Protein AF-A0AAJ1TN25-F1 (afdb_monomer_lite)

Radius of gyration: 22.01 Å; chains: 1; bounding box: 52×67×56 Å

Foldseek 3Di:
DPPVVVVVVVVVVVVVVVVVVVVVVVCVVVVVQDLVNVLVVLLVQLVVLLVVLVVVVVVVNLVVSLVSNLVSLVSQLVSLLCCCPVVVVDDLVSSLVSLLVSLVVLLVCCLVSVNLSSNVSSLVSQLCSPVSRDDPDDDPCVVLVSLVVSLVSQLVSCLVPVVSCVSLVVSLVSSVVVLVVVVVVDPPDPCPVVSVVSNVVSVCVSVVSVVVVVVVVVVVVVVD

InterPro domains:
  IPR019286 Protein of unknown function DUF2339, transmembrane [PF10101] (4-207)
  IPR019286 Protein of unknown function DUF2339, transmembrane [PTHR38434] (2-193)

Organism: NCBI:txid1553429

Sequence (224 aa):
MLIGGKWLNRIGALAIIFGMIFFYKYAVDHDWINETMQVCLGYLVAGLFAWMGIRTHKKGLPIFAQGILGTAIAVSYTTSFAAYEFYHLIPTLVGFALMSVVTIGAFWIGFRYSSIAIALLGWFGGFVTPLLIHSDHGSTIGLFSYLGALTIGVLILVYRRPSWWILQSLSFGAVHLMLLIWVSDKPYGEERALHVALACLYGLIFVSFEYLMDRVKKWKIAMM

Secondary structure (DSSP, 8-state):
--SHHHHHHHHHHHHHHHHHHHHHHHHHHTTSS-HHHHHHHHHHHHHHHHHHHHHHHHTT-HHHHHHHHHHHHHHHHHHHHIIIIIS--S-HHHHHHHHHHHHHHHHHHHHHTT-HHHHHHHHHHHHHHHHHS--TT--HHHHHHHHHHHHHHHHHHHHH-GGGHHHHHHHHHHHHHHHHHHHHTS-TTTTHHHHHHHHHHHHHHHHHHHHHHHHHHHHHHHT-

Structure (mmCIF, N/CA/C/O backbone):
data_AF-A0AAJ1TN25-F1
#
_entry.id   AF-A0AAJ1TN25-F1
#
loop_
_atom_site.group_PDB
_atom_site.id
_atom_site.type_symbol
_atom_site.label_atom_id
_atom_site.label_alt_id
_atom_site.label_comp_id
_atom_site.label_asym_id
_atom_site.label_entity_id
_atom_site.label_seq_id
_atom_site.pdbx_PDB_ins_code
_atom_site.Cartn_x
_atom_site.Cartn_y
_atom_site.Cartn_z
_atom_site.occupancy
_atom_site.B_iso_or_equiv
_atom_site.auth_seq_id
_atom_site.auth_comp_id
_atom_site.auth_asym_id
_atom_site.auth_atom_id
_atom_site.pdbx_PDB_model_num
ATOM 1 N N . MET A 1 1 ? -15.705 -47.691 8.409 1.00 51.19 1 MET A N 1
ATOM 2 C CA . MET A 1 1 ? -15.580 -47.231 7.002 1.00 51.19 1 MET A CA 1
ATOM 3 C C . MET A 1 1 ? -15.194 -45.742 6.836 1.00 51.19 1 MET A C 1
ATOM 5 O O . MET A 1 1 ? -15.465 -45.172 5.792 1.00 51.19 1 MET A O 1
ATOM 9 N N . LEU A 1 2 ? -14.507 -45.077 7.782 1.00 63.72 2 LEU A N 1
ATOM 10 C CA . LEU A 1 2 ? -14.442 -43.594 7.784 1.00 63.72 2 LEU A CA 1
ATOM 11 C C . LEU A 1 2 ? -13.056 -42.948 7.974 1.00 63.72 2 LEU A C 1
ATOM 13 O O . LEU A 1 2 ? -12.970 -41.753 8.250 1.00 63.72 2 LEU A O 1
ATOM 17 N N . ILE A 1 3 ? -11.973 -43.699 7.760 1.00 61.59 3 ILE A N 1
ATOM 18 C CA . ILE A 1 3 ? -10.610 -43.135 7.706 1.00 61.59 3 ILE A CA 1
ATOM 19 C C . ILE A 1 3 ? -10.160 -42.979 6.243 1.00 61.59 3 ILE A C 1
ATOM 21 O O . ILE A 1 3 ? -9.695 -41.906 5.867 1.00 61.59 3 ILE A O 1
ATOM 25 N N . GLY A 1 4 ? -10.431 -43.968 5.379 1.00 62.38 4 GLY A N 1
ATOM 26 C CA . GLY A 1 4 ? -10.077 -43.917 3.952 1.00 62.38 4 GLY A CA 1
ATOM 27 C C . GLY A 1 4 ? -10.715 -42.754 3.180 1.00 62.38 4 GLY A C 1
ATOM 28 O O . GLY A 1 4 ? -10.022 -42.071 2.439 1.00 62.38 4 GLY A O 1
ATOM 29 N N . GLY A 1 5 ? -11.999 -42.448 3.410 1.00 76.69 5 GLY A N 1
ATOM 30 C CA . GLY A 1 5 ? -12.701 -41.377 2.683 1.00 76.69 5 GLY A CA 1
ATOM 31 C C . GLY A 1 5 ? -12.175 -39.963 2.968 1.00 76.69 5 GLY A C 1
ATOM 32 O O . GLY A 1 5 ? -12.102 -39.140 2.061 1.00 76.69 5 GLY A O 1
ATOM 33 N N . LYS A 1 6 ? -11.741 -39.674 4.205 1.00 79.94 6 LYS A N 1
ATOM 34 C CA . LYS A 1 6 ? -11.162 -38.361 4.556 1.00 79.94 6 LYS A CA 1
ATOM 35 C C . LYS A 1 6 ? -9.768 -38.176 3.953 1.00 79.94 6 LYS A C 1
ATOM 37 O O . LYS A 1 6 ? -9.456 -37.084 3.486 1.00 79.94 6 LYS A O 1
ATOM 42 N N . TRP A 1 7 ? -8.949 -39.230 3.951 1.00 88.44 7 TRP A N 1
ATOM 43 C CA . TRP A 1 7 ? -7.618 -39.210 3.340 1.00 88.44 7 TRP A CA 1
ATOM 44 C C . TRP A 1 7 ? -7.690 -39.167 1.814 1.00 88.44 7 TRP A C 1
ATOM 46 O O . TRP A 1 7 ? -7.022 -38.333 1.212 1.00 88.44 7 TRP A O 1
ATOM 56 N N . LEU A 1 8 ? -8.566 -39.966 1.199 1.00 89.94 8 LEU A N 1
ATOM 57 C CA . LEU A 1 8 ? -8.797 -39.938 -0.244 1.00 89.94 8 LEU A CA 1
ATOM 58 C C . LEU A 1 8 ? -9.320 -38.573 -0.707 1.00 89.94 8 LEU A C 1
ATOM 60 O O . LEU A 1 8 ? -8.832 -38.051 -1.700 1.00 89.94 8 LEU A O 1
ATOM 64 N N . ASN A 1 9 ? -10.238 -37.950 0.042 1.00 90.12 9 ASN A N 1
ATOM 65 C CA . ASN A 1 9 ? -10.715 -36.599 -0.263 1.00 90.12 9 ASN A CA 1
ATOM 66 C C . ASN A 1 9 ? -9.585 -35.553 -0.200 1.00 90.12 9 ASN A C 1
ATOM 68 O O . ASN A 1 9 ? -9.474 -34.708 -1.081 1.00 90.12 9 ASN A O 1
ATOM 72 N N . ARG A 1 10 ? -8.703 -35.621 0.808 1.00 90.56 10 ARG A N 1
ATOM 73 C CA . ARG A 1 10 ? -7.543 -34.713 0.909 1.00 90.56 10 ARG A CA 1
ATOM 74 C C . ARG A 1 10 ? -6.550 -34.918 -0.233 1.00 90.56 10 ARG A C 1
ATOM 76 O O . ARG A 1 10 ? -6.090 -33.937 -0.805 1.00 90.56 10 ARG A O 1
ATOM 83 N N . ILE A 1 11 ? -6.243 -36.172 -0.571 1.00 93.12 11 ILE A N 1
ATOM 84 C CA . ILE A 1 11 ? -5.340 -36.511 -1.679 1.00 93.12 11 ILE A CA 1
ATOM 85 C C . ILE A 1 11 ? -5.950 -36.067 -3.011 1.00 93.12 11 ILE A C 1
ATOM 87 O O . ILE A 1 11 ? -5.260 -35.445 -3.808 1.00 93.12 11 ILE A O 1
ATOM 91 N N . GLY A 1 12 ? -7.244 -36.310 -3.227 1.00 91.31 12 GLY A N 1
ATOM 92 C CA . GLY A 1 12 ? -7.966 -35.849 -4.412 1.00 91.31 12 GLY A CA 1
ATOM 93 C C . GLY A 1 12 ? -7.977 -34.325 -4.534 1.00 91.31 12 GLY A C 1
ATOM 94 O O . GLY A 1 12 ? -7.668 -33.798 -5.597 1.00 91.31 12 GLY A O 1
ATOM 95 N N . ALA A 1 13 ? -8.244 -33.603 -3.440 1.00 91.69 13 ALA A N 1
ATOM 96 C CA . ALA A 1 13 ? -8.181 -32.142 -3.424 1.00 91.69 13 ALA A CA 1
ATOM 97 C C . ALA A 1 13 ? -6.773 -31.624 -3.764 1.00 91.69 13 ALA A C 1
ATOM 99 O O . ALA A 1 13 ? -6.639 -30.724 -4.590 1.00 91.69 13 ALA A O 1
ATOM 100 N N . LEU A 1 14 ? -5.723 -32.222 -3.188 1.00 93.19 14 LEU A N 1
ATOM 101 C CA . LEU A 1 14 ? -4.337 -31.888 -3.529 1.00 93.19 14 LEU A CA 1
ATOM 102 C C . LEU A 1 14 ? -4.025 -32.190 -5.000 1.00 93.19 14 LEU A C 1
ATOM 104 O O . LEU A 1 14 ? -3.436 -31.349 -5.671 1.00 93.19 14 LEU A O 1
ATOM 108 N N . ALA A 1 15 ? -4.457 -33.340 -5.520 1.00 94.06 15 ALA A N 1
ATOM 109 C CA . ALA A 1 15 ? -4.256 -33.716 -6.917 1.00 94.06 15 ALA A CA 1
ATOM 110 C C . ALA A 1 15 ? -4.929 -32.729 -7.882 1.00 94.06 15 ALA A C 1
ATOM 112 O O . ALA A 1 15 ? -4.319 -32.350 -8.878 1.00 94.06 15 ALA A O 1
ATOM 113 N N . ILE A 1 16 ? -6.140 -32.255 -7.568 1.00 94.44 16 ILE A N 1
ATOM 114 C CA . ILE A 1 16 ? -6.833 -31.230 -8.363 1.00 94.44 16 ILE A CA 1
ATOM 115 C C . ILE A 1 16 ? -6.086 -29.893 -8.299 1.00 94.44 16 ILE A C 1
ATOM 117 O O . ILE A 1 16 ? -5.906 -29.256 -9.332 1.00 94.44 16 ILE A O 1
ATOM 121 N N . ILE A 1 17 ? -5.609 -29.477 -7.119 1.00 92.19 17 ILE A N 1
ATOM 122 C CA . ILE A 1 17 ? -4.816 -28.245 -6.969 1.00 92.19 17 ILE A CA 1
ATOM 123 C C . ILE A 1 17 ? -3.550 -28.318 -7.827 1.00 92.19 17 ILE A C 1
ATOM 125 O O . ILE A 1 17 ? -3.310 -27.422 -8.632 1.00 92.19 17 ILE A O 1
ATOM 129 N N . PHE A 1 18 ? -2.773 -29.397 -7.707 1.00 93.56 18 PHE A N 1
ATOM 130 C CA . PHE A 1 18 ? -1.584 -29.593 -8.534 1.00 93.56 18 PHE A CA 1
ATOM 131 C C . PHE A 1 18 ? -1.934 -29.660 -10.020 1.00 93.56 18 PHE A C 1
ATOM 133 O O . PHE A 1 18 ? -1.270 -29.008 -10.819 1.00 93.56 18 PHE A O 1
ATOM 140 N N . GLY A 1 19 ? -3.000 -30.374 -10.388 1.00 93.44 19 GLY A N 1
ATOM 141 C CA . GLY A 1 19 ? -3.487 -30.452 -11.762 1.00 93.44 19 GLY A CA 1
ATOM 142 C C . GLY A 1 19 ? -3.807 -29.077 -12.347 1.00 93.44 19 GLY A C 1
ATOM 143 O O . GLY A 1 19 ? -3.375 -28.784 -13.455 1.00 93.44 19 GLY A O 1
ATOM 144 N N . MET A 1 20 ? -4.476 -28.201 -11.592 1.00 90.38 20 MET A N 1
ATOM 145 C CA . MET A 1 20 ? -4.753 -26.826 -12.023 1.00 90.38 20 MET A CA 1
ATOM 146 C C . MET A 1 20 ? -3.475 -25.995 -12.180 1.00 90.38 20 MET A C 1
ATOM 148 O O . MET A 1 20 ? -3.350 -25.279 -13.168 1.00 90.38 20 MET A O 1
ATOM 152 N N . ILE A 1 21 ? -2.520 -26.100 -11.248 1.00 90.38 21 ILE A N 1
ATOM 153 C CA . ILE A 1 21 ? -1.235 -25.379 -11.331 1.00 90.38 21 ILE A CA 1
ATOM 154 C C . ILE A 1 21 ? -0.445 -25.845 -12.563 1.00 90.38 21 ILE A C 1
ATOM 156 O O . ILE A 1 21 ? 0.016 -25.015 -13.344 1.00 90.38 21 ILE A O 1
ATOM 160 N N . PHE A 1 22 ? -0.314 -27.159 -12.770 1.00 92.62 22 PHE A N 1
ATOM 161 C CA . PHE A 1 22 ? 0.391 -27.710 -13.928 1.00 92.62 22 PHE A CA 1
ATOM 162 C C . PHE A 1 22 ? -0.325 -27.407 -15.240 1.00 92.62 22 PHE A 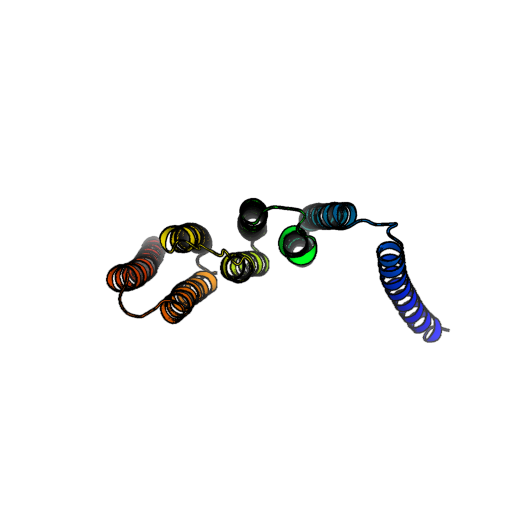C 1
ATOM 164 O O . PHE A 1 22 ? 0.343 -27.092 -16.216 1.00 92.62 22 PHE A O 1
ATOM 171 N N . PHE A 1 23 ? -1.657 -27.457 -15.268 1.00 91.75 23 PHE A N 1
ATOM 172 C CA . PHE A 1 23 ? -2.435 -27.089 -16.447 1.00 91.75 23 PHE A CA 1
ATOM 173 C C . PHE A 1 23 ? -2.269 -25.609 -16.791 1.00 91.75 23 PHE A C 1
ATOM 175 O O . PHE A 1 23 ? -2.025 -25.284 -17.947 1.00 91.75 23 PHE A O 1
ATOM 182 N N . TYR A 1 24 ? -2.347 -24.720 -15.795 1.00 87.25 24 TYR A N 1
ATOM 183 C CA . TYR A 1 24 ? -2.089 -23.295 -15.992 1.00 87.25 24 TYR A CA 1
ATOM 184 C C . TYR A 1 24 ? -0.687 -23.077 -16.561 1.00 87.25 24 TYR A C 1
ATOM 186 O O . TYR A 1 24 ? -0.543 -22.417 -17.583 1.00 87.25 24 TYR A O 1
ATOM 194 N N . LYS A 1 25 ? 0.332 -23.698 -15.953 1.00 89.38 25 LYS A N 1
ATOM 195 C CA . LYS A 1 25 ? 1.705 -23.631 -16.455 1.00 89.38 25 LYS A CA 1
ATOM 196 C C . LYS A 1 25 ? 1.812 -24.151 -17.892 1.00 89.38 25 LYS A C 1
ATOM 198 O O . LYS A 1 25 ? 2.370 -23.467 -18.731 1.00 89.38 25 LYS A O 1
ATOM 203 N N . TYR A 1 26 ? 1.228 -25.308 -18.191 1.00 90.31 26 TYR A N 1
ATOM 204 C CA . TYR A 1 26 ? 1.232 -25.888 -19.534 1.00 90.31 26 TYR A CA 1
ATOM 205 C C . TYR A 1 26 ? 0.577 -24.961 -20.568 1.00 90.31 26 TYR A C 1
ATOM 207 O O . TYR A 1 26 ? 1.101 -24.805 -21.667 1.00 90.31 26 TYR A O 1
ATOM 215 N N . ALA A 1 27 ? -0.539 -24.323 -20.205 1.00 89.25 27 ALA A N 1
ATOM 216 C CA . ALA A 1 27 ? -1.241 -23.370 -21.057 1.00 89.25 27 ALA A CA 1
ATOM 217 C C . ALA A 1 27 ? -0.427 -22.087 -21.300 1.00 89.25 27 ALA A C 1
ATOM 219 O O . ALA A 1 27 ? -0.500 -21.522 -22.388 1.00 89.25 27 ALA A O 1
ATOM 220 N N . VAL A 1 28 ? 0.357 -21.640 -20.315 1.00 87.44 28 VAL A N 1
ATOM 221 C CA . VAL A 1 28 ? 1.311 -20.533 -20.486 1.00 87.44 28 VAL A CA 1
ATOM 222 C C . VAL A 1 28 ? 2.483 -20.961 -21.373 1.00 87.44 28 VAL A C 1
ATOM 224 O O . VAL A 1 28 ? 2.794 -20.266 -22.330 1.00 87.44 28 VAL A O 1
ATOM 227 N N . ASP A 1 29 ? 3.070 -22.133 -21.118 1.00 89.75 29 ASP A N 1
ATOM 228 C CA . ASP A 1 29 ? 4.228 -22.660 -21.856 1.00 89.75 29 ASP A CA 1
ATOM 229 C C . ASP A 1 29 ? 3.920 -22.945 -23.347 1.00 89.75 29 ASP A C 1
ATOM 231 O O . ASP A 1 29 ? 4.842 -23.044 -24.151 1.00 89.75 29 ASP A O 1
ATOM 235 N N . HIS A 1 30 ? 2.643 -23.099 -23.722 1.00 89.31 30 HIS A N 1
ATOM 236 C CA . HIS A 1 30 ? 2.186 -23.321 -25.107 1.00 89.31 30 HIS A CA 1
ATOM 237 C C . HIS A 1 30 ? 1.487 -22.094 -25.724 1.00 89.31 30 HIS A C 1
ATOM 239 O O . HIS A 1 30 ? 0.748 -22.244 -26.698 1.00 89.31 30 HIS A O 1
ATOM 245 N N . ASP A 1 31 ? 1.660 -20.901 -25.146 1.00 85.88 31 ASP A N 1
ATOM 246 C CA . ASP A 1 31 ? 1.080 -19.633 -25.623 1.00 85.88 31 ASP A CA 1
ATOM 247 C C . ASP A 1 31 ? -0.463 -19.599 -25.697 1.00 85.88 31 ASP A C 1
ATOM 249 O O . ASP A 1 31 ? -1.054 -18.724 -26.333 1.00 85.88 31 ASP A O 1
ATOM 253 N N . TRP A 1 32 ? -1.163 -20.518 -25.020 1.00 87.62 32 TRP A N 1
ATOM 254 C CA . TRP A 1 32 ? -2.632 -20.494 -24.950 1.00 87.62 32 TRP A CA 1
ATOM 255 C C . TRP A 1 32 ? -3.131 -19.339 -24.078 1.00 87.62 32 TRP A C 1
ATOM 257 O O . TRP A 1 32 ? -4.219 -18.808 -24.305 1.00 87.62 32 TRP A O 1
ATOM 267 N N . ILE A 1 33 ? -2.342 -18.957 -23.069 1.00 87.31 33 ILE A N 1
ATOM 268 C CA . ILE A 1 33 ? -2.618 -17.826 -22.182 1.00 87.31 33 ILE A CA 1
ATOM 269 C C . ILE A 1 33 ? -1.451 -16.843 -22.265 1.00 87.31 33 ILE A C 1
ATOM 271 O O . ILE A 1 33 ? -0.454 -16.970 -21.551 1.00 87.31 33 ILE A O 1
ATOM 275 N N . ASN A 1 34 ? -1.612 -15.831 -23.116 1.00 90.88 34 ASN A N 1
ATOM 276 C CA . ASN A 1 34 ? -0.641 -14.749 -23.237 1.00 90.88 34 ASN A CA 1
ATOM 277 C C . ASN A 1 34 ? -0.568 -13.888 -21.963 1.00 90.88 34 ASN A C 1
ATOM 279 O O . ASN A 1 34 ? -1.472 -13.882 -21.125 1.00 90.88 34 ASN A O 1
ATOM 283 N N . GLU A 1 35 ? 0.509 -13.121 -21.833 1.00 91.81 35 GLU A N 1
ATOM 284 C CA . GLU A 1 35 ? 0.801 -12.287 -20.661 1.00 91.81 35 GLU A CA 1
ATOM 285 C C . GLU A 1 35 ? -0.329 -11.293 -20.343 1.00 91.81 35 GLU A C 1
ATOM 287 O O . GLU A 1 35 ? -0.715 -11.122 -19.185 1.00 91.81 35 GLU A O 1
ATOM 292 N N . THR A 1 36 ? -0.935 -10.686 -21.371 1.00 93.38 36 THR A N 1
ATOM 293 C CA . THR A 1 36 ? -2.078 -9.776 -21.201 1.00 93.38 36 THR A CA 1
ATOM 294 C C . THR A 1 36 ? -3.275 -10.485 -20.568 1.00 93.38 36 THR A C 1
ATOM 296 O O . THR A 1 36 ? -3.883 -9.959 -19.634 1.00 93.38 36 THR A O 1
ATOM 299 N N . MET A 1 37 ? -3.596 -11.699 -21.022 1.00 92.69 37 MET A N 1
ATOM 300 C CA . MET A 1 37 ? -4.671 -12.515 -20.460 1.00 92.69 37 MET A CA 1
ATOM 301 C C . MET A 1 37 ? -4.375 -12.890 -19.007 1.00 92.69 37 MET A C 1
ATOM 303 O O . MET A 1 37 ? -5.286 -12.850 -18.183 1.00 92.69 37 MET A O 1
ATOM 307 N N . GLN A 1 38 ? -3.119 -13.191 -18.661 1.00 92.06 38 GLN A N 1
ATOM 308 C CA . GLN A 1 38 ? -2.730 -13.472 -17.274 1.00 92.06 38 GLN A CA 1
ATOM 309 C C . GLN A 1 38 ? -2.983 -12.267 -16.361 1.00 92.06 38 GLN A C 1
ATOM 311 O O . GLN A 1 38 ? -3.555 -12.423 -15.281 1.00 92.06 38 GLN A O 1
ATOM 316 N N . VAL A 1 39 ? -2.635 -11.058 -16.812 1.00 95.12 39 VAL A N 1
ATOM 317 C CA . VAL A 1 39 ? -2.900 -9.815 -16.070 1.00 95.12 39 VAL A CA 1
ATOM 318 C C . VAL A 1 39 ? -4.403 -9.561 -15.935 1.00 95.12 39 VAL A C 1
ATOM 320 O O . VAL A 1 39 ? -4.889 -9.279 -14.837 1.00 95.12 39 VAL A O 1
ATOM 323 N N . CYS A 1 40 ? -5.172 -9.714 -17.017 1.00 95.50 40 CYS A N 1
ATOM 324 C CA . CYS A 1 40 ? -6.629 -9.578 -16.977 1.00 95.50 40 CYS A CA 1
ATOM 325 C C . CYS A 1 40 ? -7.271 -10.583 -16.010 1.00 95.50 40 CYS A C 1
ATOM 327 O O . CYS A 1 40 ? -8.089 -10.194 -15.175 1.00 95.50 40 CYS A O 1
ATOM 329 N N . LEU A 1 41 ? -6.879 -11.859 -16.076 1.00 94.56 41 LEU A N 1
ATOM 330 C CA . LEU A 1 41 ? -7.354 -12.904 -15.168 1.00 94.56 41 LEU A CA 1
ATOM 331 C C . LEU A 1 41 ? -6.964 -12.610 -13.716 1.00 94.56 41 LEU A C 1
ATOM 333 O O . LEU A 1 41 ? -7.801 -12.776 -12.830 1.00 94.56 41 LEU A O 1
ATOM 337 N N . GLY A 1 42 ? -5.751 -12.111 -13.468 1.00 96.00 42 GLY A N 1
ATOM 338 C CA . GLY A 1 42 ? -5.303 -11.689 -12.140 1.00 96.00 42 GLY A CA 1
ATOM 339 C C . GLY A 1 42 ? -6.225 -10.634 -11.525 1.00 96.00 42 GLY A C 1
ATOM 340 O O . GLY A 1 42 ? -6.729 -10.816 -10.412 1.00 96.00 42 GLY A O 1
ATOM 341 N N . TYR A 1 43 ? -6.553 -9.579 -12.277 1.00 97.44 43 TYR A N 1
ATOM 342 C CA . TYR A 1 43 ? -7.491 -8.553 -11.812 1.00 97.44 43 TYR A CA 1
ATOM 343 C C . TYR A 1 43 ? -8.934 -9.052 -11.698 1.00 97.44 43 TYR A C 1
ATOM 345 O O . TYR A 1 43 ? -9.639 -8.652 -10.769 1.00 97.44 43 TYR A O 1
ATOM 353 N N . LEU A 1 44 ? -9.383 -9.942 -12.588 1.00 97.69 44 LEU A N 1
ATOM 354 C CA . LEU A 1 44 ? -10.701 -10.574 -12.474 1.00 97.69 44 LEU A CA 1
ATOM 355 C C . LEU A 1 44 ? -10.809 -11.397 -11.185 1.00 97.69 44 LEU A C 1
ATOM 357 O O . LEU A 1 44 ? -11.797 -11.280 -10.457 1.00 97.69 44 LEU A O 1
ATOM 361 N N . VAL A 1 45 ? -9.777 -12.179 -10.860 1.00 97.19 45 VAL A N 1
ATOM 362 C CA . VAL A 1 45 ? -9.694 -12.956 -9.616 1.00 97.19 45 VAL A CA 1
ATOM 363 C C . VAL A 1 45 ? -9.653 -12.031 -8.399 1.00 97.19 45 VAL A C 1
ATOM 365 O O . VAL A 1 45 ? -10.394 -12.256 -7.439 1.00 97.19 45 VAL A O 1
ATOM 368 N N . ALA A 1 46 ? -8.864 -10.954 -8.439 1.00 97.69 46 ALA A N 1
ATOM 369 C CA . ALA A 1 46 ? -8.841 -9.957 -7.371 1.00 97.69 46 ALA A CA 1
ATOM 370 C C . ALA A 1 46 ? -10.219 -9.302 -7.163 1.00 97.69 46 ALA A C 1
ATOM 372 O O . ALA A 1 46 ? -10.688 -9.184 -6.029 1.00 97.69 46 ALA A O 1
ATOM 373 N N . GLY A 1 47 ? -10.910 -8.940 -8.248 1.00 97.75 47 GLY A N 1
ATOM 374 C CA . GLY A 1 47 ? -12.267 -8.396 -8.215 1.00 97.75 47 GLY A CA 1
ATOM 375 C C . GLY A 1 47 ? -13.288 -9.387 -7.650 1.00 97.75 47 GLY A C 1
ATOM 376 O O . GLY A 1 47 ? -14.131 -9.009 -6.831 1.00 97.75 47 GLY A O 1
ATOM 377 N N . LEU A 1 48 ? -13.175 -10.669 -8.010 1.00 97.94 48 LEU A N 1
ATOM 378 C CA . LEU A 1 48 ? -14.013 -11.734 -7.463 1.00 97.94 48 LEU A CA 1
ATOM 379 C C . LEU A 1 48 ? -13.778 -11.905 -5.958 1.00 97.94 48 LEU A C 1
ATOM 381 O O . LEU A 1 48 ? -14.747 -11.966 -5.198 1.00 97.94 48 LEU A O 1
ATOM 385 N N . PHE A 1 49 ? -12.520 -11.919 -5.503 1.00 97.81 49 PHE A N 1
ATOM 386 C CA . PHE A 1 49 ? -12.208 -11.928 -4.074 1.00 97.81 49 PHE A CA 1
ATOM 387 C C . PHE A 1 49 ? -12.783 -10.694 -3.380 1.00 97.81 49 PHE A C 1
ATOM 389 O O . PHE A 1 49 ? -13.479 -10.840 -2.378 1.00 97.81 49 PHE A O 1
ATOM 396 N N . ALA A 1 50 ? -12.607 -9.493 -3.933 1.00 97.25 50 ALA A N 1
ATOM 397 C CA . ALA A 1 50 ? -13.180 -8.283 -3.353 1.00 97.25 50 ALA A CA 1
ATOM 398 C C . ALA A 1 50 ? -14.708 -8.399 -3.201 1.00 97.25 50 ALA A C 1
ATOM 400 O O . ALA A 1 50 ? -15.247 -8.191 -2.110 1.00 97.25 50 ALA A O 1
ATOM 401 N N . TRP A 1 51 ? -15.409 -8.826 -4.254 1.00 97.25 51 TRP A N 1
ATOM 402 C CA . TRP A 1 51 ? -16.857 -9.040 -4.230 1.00 97.25 51 TRP A CA 1
ATOM 403 C C . TRP A 1 51 ? -17.284 -10.088 -3.189 1.00 97.25 51 TRP A C 1
ATOM 405 O O . TRP A 1 51 ? -18.206 -9.844 -2.399 1.00 97.25 51 TRP A O 1
ATOM 415 N N . MET A 1 52 ? -16.592 -11.231 -3.130 1.00 96.12 52 MET A N 1
ATOM 416 C CA . MET A 1 52 ? -16.854 -12.286 -2.144 1.00 96.12 52 MET A CA 1
ATOM 417 C C . MET A 1 52 ? -16.602 -11.809 -0.713 1.00 96.12 52 MET A C 1
ATOM 419 O O . MET A 1 52 ? -17.401 -12.103 0.180 1.00 96.12 52 MET A O 1
ATOM 423 N N . GLY A 1 53 ? -15.538 -11.039 -0.486 1.00 95.75 53 GLY A N 1
ATOM 424 C CA . GLY A 1 53 ? -15.208 -10.458 0.811 1.00 95.75 53 GLY A CA 1
ATOM 425 C C . GLY A 1 53 ? -16.309 -9.519 1.302 1.00 95.75 53 GLY A C 1
ATOM 426 O O . GLY A 1 53 ? -16.828 -9.691 2.406 1.00 95.75 53 GLY A O 1
ATOM 427 N N . ILE A 1 54 ? -16.772 -8.608 0.439 1.00 95.12 54 ILE A N 1
ATOM 428 C CA . ILE A 1 54 ? -17.891 -7.699 0.739 1.00 95.12 54 ILE A CA 1
ATOM 429 C C . ILE A 1 54 ? -19.165 -8.490 1.066 1.00 95.12 54 ILE A C 1
ATOM 431 O O . ILE A 1 54 ? -19.847 -8.210 2.058 1.00 95.12 54 ILE A O 1
ATOM 435 N N . ARG A 1 55 ? -19.501 -9.495 0.248 1.00 95.19 55 ARG A N 1
ATOM 436 C CA . ARG A 1 55 ? -20.700 -10.320 0.453 1.00 95.19 55 ARG A CA 1
ATOM 437 C C . ARG A 1 55 ? -20.626 -11.105 1.760 1.00 95.19 55 ARG A C 1
ATOM 439 O O . ARG A 1 55 ? -21.629 -11.208 2.461 1.00 95.19 55 ARG A O 1
ATOM 446 N N . THR A 1 56 ? -19.458 -11.634 2.101 1.00 93.56 56 THR A N 1
ATOM 447 C CA . THR A 1 56 ? -19.272 -12.435 3.315 1.00 93.56 56 THR A CA 1
ATOM 448 C C . THR A 1 56 ? -19.298 -11.574 4.573 1.00 93.56 56 THR A C 1
ATOM 450 O O . THR A 1 56 ? -19.876 -11.980 5.581 1.00 93.56 56 THR A O 1
ATOM 453 N N . HIS A 1 57 ? -18.807 -10.334 4.491 1.00 92.19 57 HIS A N 1
ATOM 454 C CA . HIS A 1 57 ? -18.958 -9.374 5.579 1.00 92.19 57 HIS A CA 1
ATOM 455 C C . HIS A 1 57 ? -20.438 -9.100 5.876 1.00 92.19 57 HIS A C 1
ATOM 457 O O . HIS A 1 57 ? -20.855 -9.115 7.032 1.00 92.19 57 HIS A O 1
ATOM 463 N N . LYS A 1 58 ? -21.262 -8.908 4.833 1.00 91.12 58 LYS A N 1
ATOM 464 C CA . LYS A 1 58 ? -22.718 -8.713 4.981 1.00 91.12 58 LYS A CA 1
ATOM 465 C C . LYS A 1 58 ? -23.432 -9.921 5.599 1.00 91.12 58 LYS A C 1
ATOM 467 O O . LYS A 1 58 ? -24.488 -9.747 6.191 1.00 91.12 58 LYS A O 1
ATOM 472 N N . LYS A 1 59 ? -22.858 -11.122 5.488 1.00 92.06 59 LYS A N 1
ATOM 473 C CA . LYS A 1 59 ? -23.368 -12.352 6.116 1.00 92.06 59 LYS A CA 1
ATOM 474 C C . LYS A 1 59 ? -22.956 -12.514 7.588 1.00 92.06 59 LYS A C 1
ATOM 476 O O . LYS A 1 59 ? -23.235 -13.556 8.167 1.00 92.06 59 LYS A O 1
ATOM 481 N N . GLY A 1 60 ? -22.286 -11.527 8.190 1.00 92.00 60 GLY A N 1
ATOM 482 C CA . GLY A 1 60 ? -21.898 -11.568 9.603 1.00 92.00 60 GLY A CA 1
ATOM 483 C C . GLY A 1 60 ? -20.610 -12.346 9.890 1.00 92.00 60 GLY A C 1
ATOM 484 O O . GLY A 1 60 ? -20.376 -12.728 11.031 1.00 92.00 60 GLY A O 1
ATOM 485 N N . LEU A 1 61 ? -19.756 -12.565 8.881 1.00 93.19 61 LEU A N 1
ATOM 486 C CA . LEU A 1 61 ? -18.464 -13.251 9.024 1.00 93.19 61 LEU A CA 1
ATOM 487 C C . LEU A 1 61 ? -17.291 -12.271 8.805 1.00 93.19 61 LEU A C 1
ATOM 489 O O . LEU A 1 61 ? -16.597 -12.355 7.788 1.00 93.19 61 LEU A O 1
ATOM 493 N N . PRO A 1 62 ? -17.060 -11.309 9.722 1.00 91.38 62 PRO A N 1
ATOM 494 C CA . PRO A 1 62 ? -16.130 -10.204 9.497 1.00 91.38 62 PRO A CA 1
ATOM 495 C C . PRO A 1 62 ? -14.673 -10.660 9.365 1.00 91.38 62 PRO A C 1
ATOM 497 O O . PRO A 1 62 ? -13.983 -10.194 8.467 1.00 91.38 62 PRO A O 1
ATOM 500 N N . ILE A 1 63 ? -14.212 -11.604 10.191 1.00 91.81 63 ILE A N 1
ATOM 501 C CA . ILE A 1 63 ? -12.817 -12.085 10.159 1.00 91.81 63 ILE A CA 1
ATOM 502 C C . ILE A 1 63 ? -12.506 -12.748 8.812 1.00 91.81 63 ILE A C 1
ATOM 504 O O . ILE A 1 63 ? -11.502 -12.444 8.172 1.00 91.81 63 ILE A O 1
ATOM 508 N N . PHE A 1 64 ? -13.406 -13.611 8.339 1.00 92.81 64 PHE A N 1
ATOM 509 C CA . PHE A 1 64 ? -13.238 -14.295 7.060 1.00 92.81 64 PHE A CA 1
ATOM 510 C C . PHE A 1 64 ? -13.309 -13.320 5.878 1.00 92.81 64 PHE A C 1
ATOM 512 O O . PHE A 1 64 ? -12.516 -13.408 4.942 1.00 92.81 64 PHE A O 1
ATOM 519 N N . ALA A 1 65 ? -14.209 -12.335 5.950 1.00 95.12 65 ALA A N 1
ATOM 520 C CA . ALA A 1 65 ? -14.289 -11.274 4.956 1.00 95.12 65 ALA A CA 1
ATOM 521 C C . ALA A 1 65 ? -13.001 -10.448 4.871 1.00 95.12 65 ALA A C 1
ATOM 523 O O . ALA A 1 65 ? -12.551 -10.147 3.769 1.00 95.12 65 ALA A O 1
ATOM 524 N N . GLN A 1 66 ? -12.393 -10.107 6.011 1.00 94.94 66 GLN A N 1
ATOM 525 C CA . GLN A 1 66 ? -11.124 -9.382 6.042 1.00 94.94 66 GLN A CA 1
ATOM 526 C C . GLN A 1 66 ? -9.992 -10.186 5.396 1.00 94.94 66 GLN A C 1
ATOM 528 O O . GLN A 1 66 ? -9.221 -9.618 4.629 1.00 94.94 66 GLN A O 1
ATOM 533 N N . GLY A 1 67 ? -9.932 -11.499 5.647 1.00 96.00 67 GLY A N 1
ATOM 534 C CA . GLY A 1 67 ? -8.977 -12.390 4.984 1.00 96.00 67 GLY A CA 1
ATOM 535 C C . GLY A 1 67 ? -9.126 -12.359 3.462 1.00 96.00 67 GLY A C 1
ATOM 536 O O . GLY A 1 67 ? -8.163 -12.071 2.759 1.00 96.00 67 GLY A O 1
ATOM 537 N N . ILE A 1 68 ? -10.352 -12.547 2.959 1.00 96.81 68 ILE A N 1
ATOM 538 C CA . ILE A 1 68 ? -10.634 -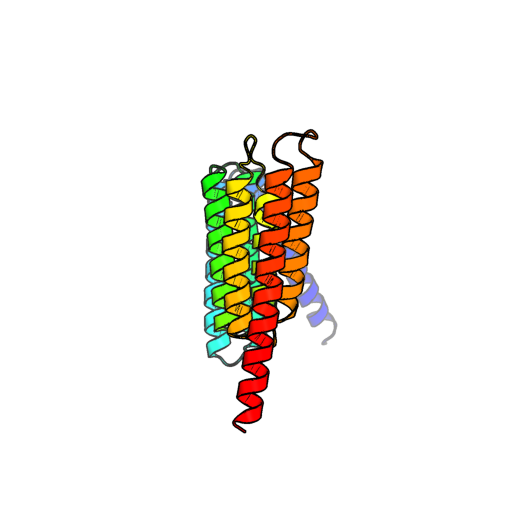12.514 1.515 1.00 96.81 68 ILE A CA 1
ATOM 539 C C . ILE A 1 68 ? -10.300 -11.145 0.899 1.00 96.81 68 ILE A C 1
ATOM 541 O O . ILE A 1 68 ? -9.717 -11.073 -0.182 1.00 96.81 68 ILE A O 1
ATOM 545 N N . LEU A 1 69 ? -10.666 -10.050 1.568 1.00 97.69 69 LEU A N 1
ATOM 546 C CA . LEU A 1 69 ? -10.367 -8.695 1.097 1.00 97.69 69 LEU A CA 1
ATOM 547 C C . LEU A 1 69 ? -8.858 -8.420 1.084 1.00 97.69 69 LEU A C 1
ATOM 549 O O . LEU A 1 69 ? -8.364 -7.792 0.153 1.00 97.69 69 LEU A O 1
ATOM 553 N N . GLY A 1 70 ? -8.121 -8.921 2.078 1.00 97.12 70 GLY A N 1
ATOM 554 C CA . GLY A 1 70 ? -6.661 -8.879 2.091 1.00 97.12 70 GLY A CA 1
ATOM 555 C C . GLY A 1 70 ? -6.058 -9.638 0.909 1.00 97.12 70 GLY A C 1
ATOM 556 O O . GLY A 1 70 ? -5.180 -9.107 0.233 1.00 97.12 70 GLY A O 1
ATOM 557 N N . THR A 1 71 ? -6.582 -10.828 0.593 1.00 97.31 71 THR A N 1
ATOM 558 C CA . THR A 1 71 ? -6.181 -11.590 -0.601 1.00 97.31 71 THR A CA 1
ATOM 559 C C . THR A 1 71 ? -6.463 -10.816 -1.887 1.00 97.31 71 THR A C 1
ATOM 561 O O . THR A 1 71 ? -5.600 -10.774 -2.756 1.00 97.31 71 THR A O 1
ATOM 564 N N . ALA A 1 72 ? -7.616 -10.149 -2.000 1.00 98.06 72 ALA A N 1
ATOM 565 C CA . ALA A 1 72 ? -7.925 -9.310 -3.158 1.00 98.06 72 ALA A CA 1
ATOM 566 C C . ALA A 1 72 ? -6.874 -8.205 -3.365 1.00 98.06 72 ALA A C 1
ATOM 568 O O . ALA A 1 72 ? -6.403 -8.005 -4.481 1.00 98.06 72 ALA A O 1
ATOM 569 N N . ILE A 1 73 ? -6.469 -7.521 -2.289 1.00 98.06 73 ILE A N 1
ATOM 570 C CA . ILE A 1 73 ? -5.415 -6.496 -2.337 1.00 98.06 73 ILE A CA 1
ATOM 571 C C . ILE A 1 73 ? -4.063 -7.096 -2.732 1.00 98.06 73 ILE A C 1
ATOM 573 O O . ILE A 1 73 ? -3.384 -6.538 -3.592 1.00 98.06 73 ILE A O 1
ATOM 577 N N . ALA A 1 74 ? -3.680 -8.227 -2.136 1.00 97.25 74 ALA A N 1
ATOM 578 C CA . ALA A 1 74 ? -2.413 -8.887 -2.437 1.00 97.25 74 ALA A CA 1
ATOM 579 C C . ALA A 1 74 ? -2.332 -9.311 -3.912 1.00 97.25 74 ALA A C 1
ATOM 581 O O . ALA A 1 74 ? -1.359 -8.985 -4.587 1.00 97.25 74 ALA A O 1
ATOM 582 N N . VAL A 1 75 ? -3.384 -9.953 -4.435 1.00 97.50 75 VAL A N 1
ATOM 583 C CA . VAL A 1 75 ? -3.455 -10.360 -5.847 1.00 97.50 75 VAL A CA 1
ATOM 584 C C . VAL A 1 75 ? -3.398 -9.142 -6.767 1.00 97.50 75 VAL A C 1
ATOM 586 O O . VAL A 1 75 ? -2.658 -9.177 -7.748 1.00 97.50 75 VAL A O 1
ATOM 589 N N . SER A 1 76 ? -4.101 -8.050 -6.445 1.00 97.88 76 SER A N 1
ATOM 590 C CA . SER A 1 76 ? -4.016 -6.806 -7.222 1.00 97.88 76 SER A CA 1
ATOM 591 C C . SER A 1 76 ? -2.591 -6.254 -7.271 1.00 97.88 76 SER A C 1
ATOM 593 O O . SER A 1 76 ? -2.121 -5.927 -8.352 1.00 97.88 76 SER A O 1
ATOM 595 N N . TYR A 1 77 ? -1.875 -6.197 -6.141 1.00 95.56 77 TYR A N 1
ATOM 596 C CA . TYR A 1 77 ? -0.479 -5.741 -6.121 1.00 95.56 77 TYR A CA 1
ATOM 597 C C . TYR A 1 77 ? 0.439 -6.623 -6.961 1.00 95.56 77 TYR A C 1
ATOM 599 O O . TYR A 1 77 ? 1.196 -6.103 -7.777 1.00 95.56 77 TYR A O 1
ATOM 607 N N . THR A 1 78 ? 0.372 -7.943 -6.772 1.00 95.31 78 THR A N 1
ATOM 608 C CA . THR A 1 78 ? 1.204 -8.889 -7.525 1.00 95.31 78 THR A CA 1
ATOM 609 C C . THR A 1 78 ? 0.904 -8.812 -9.018 1.00 95.31 78 THR A C 1
ATOM 611 O O . THR A 1 78 ? 1.829 -8.843 -9.820 1.00 95.31 78 THR A O 1
ATOM 614 N N . THR A 1 79 ? -0.366 -8.641 -9.393 1.00 96.56 79 THR A N 1
ATOM 615 C CA . THR A 1 79 ? -0.781 -8.495 -10.794 1.00 96.56 79 THR A CA 1
ATOM 616 C C . THR A 1 79 ? -0.264 -7.187 -11.398 1.00 96.56 79 THR A C 1
ATOM 618 O O . THR A 1 79 ? 0.302 -7.213 -12.488 1.00 96.56 79 THR A O 1
ATOM 621 N N . SER A 1 80 ? -0.391 -6.055 -10.689 1.00 96.25 80 SER A N 1
ATOM 622 C CA . SER A 1 80 ? 0.172 -4.765 -11.122 1.00 96.25 80 SER A CA 1
ATOM 623 C C . SER A 1 80 ? 1.684 -4.836 -11.307 1.00 96.25 80 SER A C 1
ATOM 625 O O . SER A 1 80 ? 2.208 -4.353 -12.307 1.00 96.25 80 SER A O 1
ATOM 627 N N . PHE A 1 81 ? 2.378 -5.441 -10.340 1.00 94.50 81 PHE A N 1
ATOM 628 C CA . PHE A 1 81 ? 3.826 -5.569 -10.372 1.00 94.50 81 PHE A CA 1
ATOM 629 C C . PHE A 1 81 ? 4.280 -6.487 -11.509 1.00 94.50 81 PHE A C 1
ATOM 631 O O . PHE A 1 81 ? 5.158 -6.103 -12.270 1.00 94.50 81 PHE A O 1
ATOM 638 N N . ALA A 1 82 ? 3.636 -7.643 -11.696 1.00 94.00 82 ALA A N 1
ATOM 639 C CA . ALA A 1 82 ? 3.959 -8.556 -12.789 1.00 94.00 82 ALA A CA 1
ATOM 640 C C . ALA A 1 82 ? 3.732 -7.928 -14.171 1.00 94.00 82 ALA A C 1
ATOM 642 O O . ALA A 1 82 ? 4.562 -8.098 -15.059 1.00 94.00 82 ALA A O 1
ATOM 643 N N . ALA A 1 83 ? 2.654 -7.154 -14.338 1.00 95.12 83 ALA A N 1
ATOM 644 C CA . ALA A 1 83 ? 2.382 -6.439 -15.583 1.00 95.12 83 ALA A CA 1
ATOM 645 C C . ALA A 1 83 ? 3.495 -5.445 -15.956 1.00 95.12 83 ALA A C 1
ATOM 647 O O . ALA A 1 83 ? 3.766 -5.253 -17.138 1.00 95.12 83 ALA A O 1
ATOM 648 N N . TYR A 1 84 ? 4.115 -4.810 -14.959 1.00 93.00 84 TYR A N 1
ATOM 649 C CA . TYR A 1 84 ? 5.199 -3.847 -15.142 1.00 93.00 84 TYR A CA 1
ATOM 650 C C . TYR A 1 84 ? 6.575 -4.525 -15.275 1.00 93.00 84 TYR A C 1
ATOM 652 O O . TYR A 1 84 ? 7.274 -4.306 -16.261 1.00 93.00 84 TYR A O 1
ATOM 660 N N . GLU A 1 85 ? 6.955 -5.347 -14.297 1.00 91.56 85 GLU A N 1
ATOM 661 C CA . GLU A 1 85 ? 8.326 -5.847 -14.146 1.00 91.56 85 GLU A CA 1
ATOM 662 C C . GLU A 1 85 ? 8.577 -7.130 -14.936 1.00 91.56 85 GLU A C 1
ATOM 664 O O . GLU A 1 85 ? 9.625 -7.273 -15.548 1.00 91.56 85 GLU A O 1
ATOM 669 N N . PHE A 1 86 ? 7.637 -8.080 -14.922 1.00 89.12 86 PHE A N 1
ATOM 670 C CA . PHE A 1 86 ? 7.861 -9.391 -15.542 1.00 89.12 86 PHE A CA 1
ATOM 671 C C . PHE A 1 86 ? 7.410 -9.440 -16.998 1.00 89.12 86 PHE A C 1
ATOM 673 O O . PHE A 1 86 ? 8.063 -10.080 -17.813 1.00 89.12 86 PHE A O 1
ATOM 680 N N . TYR A 1 87 ? 6.294 -8.782 -17.316 1.00 90.94 87 TYR A N 1
ATOM 681 C CA . TYR A 1 87 ? 5.705 -8.813 -18.657 1.00 90.94 87 TYR A CA 1
ATOM 682 C C . TYR A 1 87 ? 5.958 -7.534 -19.459 1.00 90.94 87 TYR A C 1
ATOM 684 O O . TYR A 1 87 ? 5.663 -7.490 -20.647 1.00 90.94 87 TYR A O 1
ATOM 692 N N . HIS A 1 88 ? 6.461 -6.467 -18.825 1.00 91.88 88 HIS A N 1
ATOM 693 C CA . HIS A 1 88 ? 6.719 -5.172 -19.472 1.00 91.88 88 HIS A CA 1
ATOM 694 C C . HIS A 1 88 ? 5.544 -4.642 -20.324 1.00 91.88 88 HIS A C 1
ATOM 696 O O . HIS A 1 88 ? 5.730 -3.905 -21.292 1.00 91.88 88 HIS A O 1
ATOM 702 N N . LEU A 1 89 ? 4.309 -4.997 -19.952 1.00 93.19 89 LEU A N 1
ATOM 703 C CA . LEU A 1 89 ? 3.089 -4.657 -20.691 1.00 93.19 89 LEU A CA 1
ATOM 704 C C . LEU A 1 89 ? 2.689 -3.198 -20.502 1.00 93.19 89 LEU A C 1
ATOM 706 O O . LEU A 1 89 ? 1.943 -2.642 -21.310 1.00 93.19 89 LEU A O 1
ATOM 710 N N . ILE A 1 90 ? 3.126 -2.596 -19.397 1.00 94.06 90 ILE A N 1
ATOM 711 C CA . ILE A 1 90 ? 2.787 -1.228 -19.027 1.00 94.06 90 ILE A CA 1
ATOM 712 C C . ILE A 1 90 ? 4.052 -0.416 -18.731 1.00 94.06 90 ILE A C 1
ATOM 714 O O . ILE A 1 90 ? 4.996 -0.940 -18.139 1.00 94.06 90 ILE A O 1
ATOM 718 N N . PRO A 1 91 ? 4.068 0.885 -19.075 1.00 92.50 91 PRO A N 1
ATOM 719 C CA . PRO A 1 91 ? 5.177 1.758 -18.721 1.00 92.50 91 PRO A CA 1
ATOM 720 C C . PRO A 1 91 ? 5.296 1.944 -17.202 1.00 92.50 91 PRO A C 1
ATOM 722 O O . PRO A 1 91 ? 4.296 1.912 -16.479 1.00 92.50 91 PRO A O 1
ATOM 725 N N . THR A 1 92 ? 6.505 2.268 -16.737 1.00 89.88 92 THR A N 1
ATOM 726 C CA . THR A 1 92 ? 6.864 2.525 -15.329 1.00 89.88 92 THR A CA 1
ATOM 727 C C . THR A 1 92 ? 5.868 3.428 -14.602 1.00 89.88 92 THR A C 1
ATOM 729 O O . THR A 1 92 ? 5.385 3.089 -13.522 1.00 89.88 92 THR A O 1
ATOM 732 N N . LEU A 1 93 ? 5.485 4.555 -15.217 1.00 90.06 93 LEU A N 1
ATOM 733 C CA . LEU A 1 93 ? 4.537 5.504 -14.624 1.00 90.06 93 LEU A CA 1
ATOM 734 C C . LEU A 1 93 ? 3.145 4.886 -14.406 1.00 90.06 93 LEU A C 1
ATOM 736 O O . LEU A 1 93 ? 2.500 5.158 -13.394 1.00 90.06 93 LEU A O 1
ATOM 740 N N . VAL A 1 94 ? 2.686 4.041 -15.333 1.00 93.38 94 VAL A N 1
ATOM 741 C CA . VAL A 1 94 ? 1.385 3.363 -15.236 1.00 93.38 94 VAL A CA 1
ATOM 742 C C . VAL A 1 94 ? 1.432 2.277 -14.163 1.00 93.38 94 VAL A C 1
ATOM 744 O O . VAL A 1 94 ? 0.504 2.191 -13.360 1.00 93.38 94 VAL A O 1
ATOM 747 N N . GLY A 1 95 ? 2.520 1.502 -14.088 1.00 93.38 95 GLY A N 1
ATOM 748 C CA . GLY A 1 95 ? 2.734 0.523 -13.016 1.00 93.38 95 GLY A CA 1
ATOM 749 C C . GLY A 1 95 ? 2.720 1.176 -11.634 1.00 93.38 95 GLY A C 1
ATOM 750 O O . GLY A 1 95 ? 1.969 0.761 -10.748 1.00 93.38 95 GLY A O 1
ATOM 751 N N . PHE A 1 96 ? 3.459 2.278 -11.486 1.00 92.44 96 PHE A N 1
ATOM 752 C CA . PHE A 1 96 ? 3.509 3.058 -10.252 1.00 92.44 96 PHE A CA 1
ATOM 753 C C . PHE A 1 96 ? 2.139 3.626 -9.863 1.00 92.44 96 PHE A C 1
ATOM 755 O O . PHE A 1 96 ? 1.716 3.516 -8.707 1.00 92.44 96 PHE A O 1
ATOM 762 N N . ALA A 1 97 ? 1.407 4.192 -10.828 1.00 93.69 97 ALA A N 1
ATOM 763 C CA . ALA A 1 97 ? 0.061 4.709 -10.605 1.00 93.69 97 ALA A CA 1
ATOM 764 C C . ALA A 1 97 ? -0.918 3.598 -10.190 1.00 93.69 97 ALA A C 1
ATOM 766 O O . ALA A 1 97 ? -1.665 3.774 -9.227 1.00 93.69 97 ALA A O 1
ATOM 767 N N . LEU A 1 98 ? -0.888 2.435 -10.850 1.00 95.62 98 LEU A N 1
ATOM 768 C CA . LEU A 1 98 ? -1.748 1.299 -10.510 1.00 95.62 98 LEU A CA 1
ATOM 769 C C . LEU A 1 98 ? -1.472 0.779 -9.098 1.00 95.62 98 LEU A C 1
ATOM 771 O O . LEU A 1 98 ? -2.404 0.626 -8.310 1.00 95.62 98 LEU A O 1
ATOM 775 N N . MET A 1 99 ? -0.207 0.566 -8.734 1.00 96.38 99 MET A N 1
ATOM 776 C CA . MET A 1 99 ? 0.162 0.134 -7.379 1.00 96.38 99 MET A CA 1
ATOM 777 C C . MET A 1 99 ? -0.225 1.181 -6.320 1.00 96.38 99 MET A C 1
ATOM 779 O O . MET A 1 99 ? -0.704 0.833 -5.236 1.00 96.38 99 MET A O 1
ATOM 783 N N . SER A 1 100 ? -0.136 2.471 -6.653 1.00 95.69 100 SER A N 1
ATOM 784 C CA . SER A 1 100 ? -0.627 3.561 -5.798 1.00 95.69 100 SER A CA 1
ATOM 785 C C . SER A 1 100 ? -2.149 3.512 -5.611 1.00 95.69 100 SER A C 1
ATOM 787 O O . SER A 1 100 ? -2.639 3.634 -4.489 1.00 95.69 100 SER A O 1
ATOM 789 N N . VAL A 1 101 ? -2.913 3.251 -6.676 1.00 97.06 101 VAL A N 1
ATOM 790 C CA . VAL A 1 101 ? -4.373 3.066 -6.601 1.00 97.06 101 VAL A CA 1
ATOM 791 C C . VAL A 1 101 ? -4.731 1.858 -5.732 1.00 97.06 101 VAL A C 1
ATOM 793 O O . VAL A 1 101 ? -5.629 1.958 -4.892 1.00 97.06 101 VAL A O 1
ATOM 796 N N . VAL A 1 102 ? -4.004 0.743 -5.862 1.00 97.81 102 VAL A N 1
ATOM 797 C CA . VAL A 1 102 ? -4.194 -0.433 -4.995 1.00 97.81 102 VAL A CA 1
ATOM 798 C C . VAL A 1 102 ? -3.904 -0.083 -3.531 1.00 97.81 102 VAL A C 1
ATOM 800 O O . VAL A 1 102 ? -4.677 -0.474 -2.656 1.00 97.81 102 VAL A O 1
ATOM 803 N N . THR A 1 103 ? -2.872 0.723 -3.259 1.00 97.62 103 THR A N 1
ATOM 804 C CA . THR A 1 103 ? -2.549 1.228 -1.909 1.00 97.62 103 THR A CA 1
ATOM 805 C C . THR A 1 103 ? -3.721 1.999 -1.297 1.00 97.62 103 THR A C 1
ATOM 807 O O . THR A 1 103 ? -4.159 1.721 -0.177 1.00 97.62 103 THR A O 1
ATOM 810 N N . ILE A 1 104 ? -4.273 2.951 -2.056 1.00 97.62 104 ILE A N 1
ATOM 811 C CA . ILE A 1 104 ? -5.419 3.767 -1.636 1.00 97.62 104 ILE A CA 1
ATOM 812 C C . ILE A 1 104 ? -6.637 2.871 -1.386 1.00 97.62 104 ILE A C 1
ATOM 814 O O . ILE A 1 104 ? -7.311 3.006 -0.361 1.00 97.62 104 ILE A O 1
ATOM 818 N N . GLY A 1 105 ? -6.891 1.915 -2.285 1.00 97.62 105 GLY A N 1
ATOM 819 C CA . GLY A 1 105 ? -7.947 0.917 -2.136 1.00 97.62 105 GLY A CA 1
ATOM 820 C C . GLY A 1 105 ? -7.786 0.078 -0.866 1.00 97.62 105 GLY A C 1
ATOM 821 O O . GLY A 1 105 ? -8.760 -0.128 -0.142 1.00 97.62 105 GLY A O 1
ATOM 822 N N . ALA A 1 106 ? -6.562 -0.341 -0.541 1.00 97.88 106 ALA A N 1
ATOM 823 C CA . ALA A 1 106 ? -6.253 -1.099 0.667 1.00 97.88 106 ALA A CA 1
ATOM 824 C C . ALA A 1 106 ? -6.523 -0.289 1.942 1.00 97.88 106 ALA A C 1
ATOM 826 O O . ALA A 1 106 ? -7.183 -0.792 2.853 1.00 97.88 106 ALA A O 1
ATOM 827 N N . PHE A 1 107 ? -6.101 0.977 2.004 1.00 97.69 107 PHE A N 1
ATOM 828 C CA . PHE A 1 107 ? -6.422 1.850 3.139 1.00 97.69 107 PHE A CA 1
ATOM 829 C C . PHE A 1 107 ? -7.921 2.106 3.267 1.00 97.69 107 PHE A C 1
ATOM 831 O O . PHE A 1 107 ? -8.463 2.040 4.373 1.00 97.69 107 PHE A O 1
ATOM 838 N N . TRP A 1 108 ? -8.613 2.335 2.150 1.00 97.38 108 TRP A N 1
ATOM 839 C CA . TRP A 1 108 ? -10.058 2.539 2.149 1.00 97.38 108 TRP A CA 1
ATOM 840 C C . TRP A 1 108 ? -10.816 1.299 2.643 1.00 97.38 108 TRP A C 1
ATOM 842 O O . TRP A 1 108 ? -11.667 1.403 3.529 1.00 97.38 108 TRP A O 1
ATOM 852 N N . ILE A 1 109 ? -10.468 0.112 2.138 1.00 96.81 109 ILE A N 1
ATOM 853 C CA . ILE A 1 109 ? -11.054 -1.166 2.562 1.00 96.81 109 ILE A CA 1
ATOM 854 C C . ILE A 1 109 ? -10.698 -1.457 4.026 1.00 96.81 109 ILE A C 1
ATOM 856 O O . ILE A 1 109 ? -11.588 -1.772 4.819 1.00 96.81 109 ILE A O 1
ATOM 860 N N . GLY A 1 110 ? -9.432 -1.299 4.415 1.00 96.31 110 GLY A N 1
ATOM 861 C CA . GLY A 1 110 ? -8.974 -1.478 5.792 1.00 96.31 110 GLY A CA 1
ATOM 862 C C . GLY A 1 110 ? -9.753 -0.595 6.764 1.00 96.31 110 GLY A C 1
ATOM 863 O O . GLY A 1 110 ? -10.280 -1.089 7.763 1.00 96.31 110 GLY A O 1
ATOM 864 N N . PHE A 1 111 ? -9.945 0.681 6.424 1.00 96.50 111 PHE A N 1
ATOM 865 C CA . PHE A 1 111 ? -10.770 1.604 7.199 1.00 96.50 111 PHE A CA 1
ATOM 866 C C . PHE A 1 111 ? -12.241 1.168 7.264 1.00 96.50 111 PHE A C 1
ATOM 868 O O . PHE A 1 111 ? -12.823 1.084 8.352 1.00 96.50 111 PHE A O 1
ATOM 875 N N . ARG A 1 112 ? -12.845 0.862 6.106 1.00 95.75 112 ARG A N 1
ATOM 876 C CA . ARG A 1 112 ? -14.271 0.530 5.967 1.00 95.75 112 ARG A CA 1
ATOM 877 C C . ARG A 1 112 ? -14.665 -0.742 6.712 1.00 95.75 112 ARG A C 1
ATOM 879 O O . ARG A 1 112 ? -15.788 -0.818 7.219 1.00 95.75 112 ARG A O 1
ATOM 886 N N . TYR A 1 113 ? -13.763 -1.717 6.762 1.00 94.25 113 TYR A N 1
ATOM 887 C CA . TYR A 1 113 ? -13.968 -3.020 7.395 1.00 94.25 113 TYR A CA 1
ATOM 888 C C . TYR A 1 113 ? -13.233 -3.162 8.733 1.00 94.25 113 TYR A C 1
ATOM 890 O O . TYR A 1 113 ? -13.183 -4.257 9.289 1.00 94.25 113 TYR A O 1
ATOM 898 N N . SER A 1 114 ? -12.702 -2.056 9.273 1.00 94.00 114 SER A N 1
ATOM 899 C CA . SER A 1 114 ? -11.975 -2.000 10.551 1.00 94.00 114 SER A CA 1
ATOM 900 C C . SER A 1 114 ? -10.866 -3.058 10.666 1.00 94.00 114 SER A C 1
ATOM 902 O O . SER A 1 114 ? -10.689 -3.661 11.722 1.00 94.00 114 SER A O 1
ATOM 904 N N . SER A 1 115 ? -10.135 -3.302 9.576 1.00 95.31 115 SER A N 1
ATOM 905 C CA . SER A 1 115 ? -9.070 -4.302 9.515 1.00 95.31 115 SER A CA 1
ATOM 906 C C . SER A 1 115 ? -7.701 -3.642 9.461 1.00 95.31 115 SER A C 1
ATOM 908 O O . SER A 1 115 ? -7.288 -3.124 8.421 1.00 95.31 115 SER A O 1
ATOM 910 N N . ILE A 1 116 ? -6.975 -3.712 10.577 1.00 96.00 116 ILE A N 1
ATOM 911 C CA . ILE A 1 116 ? -5.586 -3.251 10.631 1.00 96.00 116 ILE A CA 1
ATOM 912 C C . ILE A 1 116 ? -4.675 -4.091 9.727 1.00 96.00 116 ILE A C 1
ATOM 914 O O . ILE A 1 116 ? -3.735 -3.555 9.158 1.00 96.00 116 ILE A O 1
ATOM 918 N N . ALA A 1 117 ? -4.985 -5.377 9.525 1.00 95.69 117 ALA A N 1
ATOM 919 C CA . ALA A 1 117 ? -4.208 -6.260 8.657 1.00 95.69 117 ALA A CA 1
ATOM 920 C C . ALA A 1 117 ? -4.230 -5.788 7.194 1.00 95.69 117 ALA A C 1
ATOM 922 O O . ALA A 1 117 ? -3.183 -5.690 6.566 1.00 95.69 117 ALA A O 1
ATOM 923 N N . ILE A 1 118 ? -5.403 -5.416 6.667 1.00 97.06 118 ILE A N 1
ATOM 924 C CA . ILE A 1 118 ? -5.516 -4.879 5.299 1.00 97.06 118 ILE A CA 1
ATOM 925 C C . ILE A 1 1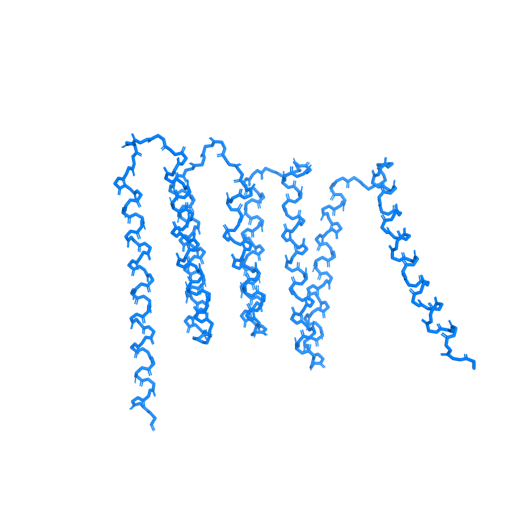18 ? -4.812 -3.520 5.190 1.00 97.06 118 ILE A C 1
ATOM 927 O O . ILE A 1 118 ? -4.138 -3.254 4.198 1.00 97.06 118 ILE A O 1
ATOM 931 N N . ALA A 1 119 ? -4.925 -2.673 6.218 1.00 97.50 119 ALA A N 1
ATOM 932 C CA . ALA A 1 119 ? -4.203 -1.406 6.251 1.00 97.50 119 ALA A CA 1
ATOM 933 C C . ALA A 1 119 ? -2.678 -1.615 6.265 1.00 97.50 119 ALA A C 1
ATOM 935 O O . ALA A 1 119 ? -1.972 -0.920 5.546 1.00 97.50 119 ALA A O 1
ATOM 936 N N . LEU A 1 120 ? -2.173 -2.598 7.016 1.00 97.56 120 LEU A N 1
ATOM 937 C CA . LEU A 1 120 ? -0.756 -2.972 7.024 1.00 97.56 120 LEU A CA 1
ATOM 938 C C . LEU A 1 120 ? -0.296 -3.538 5.676 1.00 97.56 120 LEU A C 1
ATOM 940 O O . LEU A 1 120 ? 0.816 -3.240 5.258 1.00 97.56 120 LEU A O 1
ATOM 944 N N . LEU A 1 121 ? -1.143 -4.294 4.969 1.00 96.62 121 LEU A N 1
ATOM 945 C CA . LEU A 1 121 ? -0.849 -4.738 3.602 1.00 96.62 121 LEU A CA 1
ATOM 946 C C . LEU A 1 121 ? -0.729 -3.553 2.636 1.00 96.62 121 LEU A C 1
ATOM 948 O O . LEU A 1 121 ? 0.215 -3.502 1.854 1.00 96.62 121 LEU A O 1
ATOM 952 N N . GLY A 1 122 ? -1.647 -2.584 2.718 1.00 97.06 122 GLY A N 1
ATOM 953 C CA . GLY A 1 122 ? -1.558 -1.342 1.946 1.00 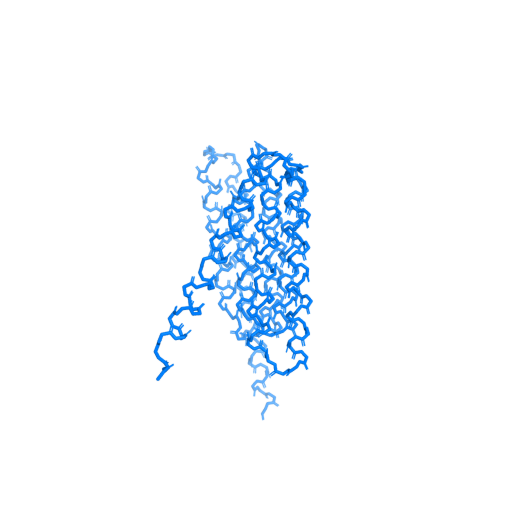97.06 122 GLY A CA 1
ATOM 954 C C . GLY A 1 122 ? -0.317 -0.525 2.301 1.00 97.06 122 GLY A C 1
ATOM 955 O O . GLY A 1 122 ? 0.369 -0.029 1.418 1.00 97.06 122 GLY A O 1
ATOM 956 N N . TRP A 1 123 ? 0.015 -0.440 3.589 1.00 97.62 123 TRP A N 1
ATOM 957 C CA . TRP A 1 123 ? 1.219 0.231 4.073 1.00 97.62 123 TRP A CA 1
ATOM 958 C C . TRP A 1 123 ? 2.478 -0.424 3.501 1.00 97.62 123 TRP A C 1
ATOM 960 O O . TRP A 1 123 ? 3.312 0.260 2.915 1.00 97.62 123 TRP A O 1
ATOM 970 N N . PHE A 1 124 ? 2.574 -1.752 3.604 1.00 96.75 124 PHE A N 1
ATOM 971 C CA . PHE A 1 124 ? 3.702 -2.519 3.090 1.00 96.75 124 PHE A CA 1
ATOM 972 C C . PHE A 1 124 ? 3.841 -2.330 1.581 1.00 96.75 124 PHE A C 1
ATOM 974 O O . PHE A 1 124 ? 4.899 -1.930 1.109 1.00 96.75 124 PHE A O 1
ATOM 981 N N . GLY A 1 125 ? 2.756 -2.532 0.829 1.00 94.12 125 GLY A N 1
ATOM 982 C CA . GLY A 1 125 ? 2.764 -2.344 -0.615 1.00 94.12 125 GLY A CA 1
ATOM 983 C C . GLY A 1 125 ? 3.134 -0.915 -1.019 1.00 94.12 125 GLY A C 1
ATOM 984 O O . GLY A 1 125 ? 3.967 -0.736 -1.902 1.00 94.12 125 GLY A O 1
ATOM 985 N N . GLY A 1 126 ? 2.595 0.103 -0.345 1.00 95.62 126 GLY A N 1
ATOM 986 C CA . GLY A 1 126 ? 2.900 1.509 -0.620 1.00 95.62 126 GLY A CA 1
ATOM 987 C C . GLY A 1 126 ? 4.373 1.856 -0.402 1.00 95.62 126 GLY A C 1
ATOM 988 O O . GLY A 1 126 ? 5.016 2.404 -1.288 1.00 95.62 126 GLY A O 1
ATOM 989 N N . PHE A 1 127 ? 4.946 1.487 0.744 1.00 94.81 127 PHE A N 1
ATOM 990 C CA . PHE A 1 127 ? 6.354 1.787 1.034 1.00 94.81 127 PHE A CA 1
ATOM 991 C C . PHE A 1 127 ? 7.337 0.950 0.205 1.00 94.81 127 PHE A C 1
ATOM 993 O O . PHE A 1 127 ? 8.435 1.413 -0.091 1.00 94.81 127 PHE A O 1
ATOM 1000 N N . VAL A 1 128 ? 6.946 -0.256 -0.210 1.00 93.69 128 VAL A N 1
ATOM 1001 C CA . VAL A 1 128 ? 7.780 -1.131 -1.046 1.00 93.69 128 VAL A CA 1
ATOM 1002 C C . VAL A 1 128 ? 7.692 -0.767 -2.535 1.00 93.69 128 VAL A C 1
ATOM 1004 O O . VAL A 1 128 ? 8.656 -0.983 -3.262 1.00 93.69 128 VAL A O 1
ATOM 1007 N N . THR A 1 129 ? 6.590 -0.164 -3.005 1.00 92.88 129 THR A N 1
ATOM 1008 C CA . THR A 1 129 ? 6.375 0.160 -4.434 1.00 92.88 129 THR A CA 1
ATOM 1009 C C . THR A 1 129 ? 7.542 0.936 -5.068 1.00 92.88 129 THR A C 1
ATOM 1011 O O . THR A 1 129 ? 8.016 0.503 -6.116 1.00 92.88 129 THR A O 1
ATOM 1014 N N . PRO A 1 130 ? 8.073 2.023 -4.471 1.00 89.62 130 PRO A N 1
ATOM 1015 C CA . PRO A 1 130 ? 9.187 2.757 -5.073 1.00 89.62 130 PRO A CA 1
ATOM 1016 C C . PRO A 1 130 ? 10.518 1.998 -5.072 1.00 89.62 130 PRO A C 1
ATOM 1018 O O . PRO A 1 130 ? 11.402 2.355 -5.837 1.00 89.62 130 PRO A O 1
ATOM 1021 N N . LEU A 1 131 ? 10.677 0.976 -4.222 1.00 88.06 131 LEU A N 1
ATOM 1022 C CA . LEU A 1 131 ? 11.859 0.103 -4.236 1.00 88.06 131 LEU A CA 1
ATOM 1023 C C . LEU A 1 131 ? 11.765 -0.952 -5.342 1.00 88.06 131 LEU A C 1
ATOM 1025 O O . LEU A 1 131 ? 12.781 -1.412 -5.846 1.00 88.06 131 LEU A O 1
ATOM 1029 N N . LEU A 1 132 ? 10.544 -1.357 -5.692 1.00 86.38 132 LEU A N 1
ATOM 1030 C CA . LEU A 1 132 ? 10.291 -2.308 -6.771 1.00 86.38 132 LEU A CA 1
ATOM 1031 C C . LEU A 1 132 ? 10.397 -1.643 -8.144 1.00 86.38 132 LEU A C 1
ATOM 1033 O O . LEU A 1 132 ? 10.902 -2.238 -9.091 1.00 86.38 132 LEU A O 1
ATOM 1037 N N . ILE A 1 133 ? 9.907 -0.409 -8.252 1.00 83.31 133 ILE A N 1
ATOM 1038 C CA . ILE A 1 133 ? 9.867 0.332 -9.508 1.00 83.31 133 ILE A CA 1
ATOM 1039 C C . ILE A 1 133 ? 11.140 1.167 -9.628 1.00 83.31 133 ILE A C 1
ATOM 1041 O O . ILE A 1 133 ? 11.203 2.313 -9.179 1.00 83.31 133 ILE A O 1
ATOM 1045 N N . HIS A 1 134 ? 12.155 0.582 -10.258 1.00 65.81 134 HIS A N 1
ATOM 1046 C CA . HIS A 1 134 ? 13.390 1.280 -10.586 1.00 65.81 134 HIS A CA 1
ATOM 1047 C C . HIS A 1 134 ? 13.110 2.361 -11.639 1.00 65.81 134 HIS A C 1
ATOM 1049 O O . HIS A 1 134 ? 12.468 2.119 -12.658 1.00 65.81 134 HIS A O 1
ATOM 1055 N N . SER A 1 135 ? 13.565 3.585 -11.376 1.00 63.56 135 SER A N 1
ATOM 1056 C CA . SER A 1 135 ? 13.550 4.676 -12.352 1.00 63.56 135 SER A CA 1
ATOM 1057 C C . SER A 1 135 ? 14.981 5.137 -12.585 1.00 63.56 135 SER A C 1
ATOM 1059 O O . SER A 1 135 ? 15.609 5.652 -11.660 1.00 63.56 135 SER A O 1
ATOM 1061 N N . ASP A 1 136 ? 15.462 5.021 -13.823 1.00 56.16 136 ASP A N 1
ATOM 1062 C CA . ASP A 1 136 ? 16.828 5.403 -14.227 1.00 56.16 136 ASP A CA 1
ATOM 1063 C C . ASP A 1 136 ? 17.150 6.886 -13.937 1.00 56.16 136 ASP A C 1
ATOM 1065 O O . ASP A 1 136 ? 18.305 7.279 -13.766 1.00 56.16 136 ASP A O 1
ATOM 1069 N N . HIS A 1 137 ? 16.109 7.716 -13.797 1.00 55.69 137 HIS A N 1
ATOM 1070 C CA . HIS A 1 137 ? 16.177 9.125 -13.401 1.00 55.69 137 HIS A CA 1
ATOM 1071 C C . HIS A 1 137 ? 15.218 9.442 -12.245 1.00 55.69 137 HIS A C 1
ATOM 1073 O O . HIS A 1 137 ? 14.414 10.374 -12.320 1.00 55.69 137 HIS A O 1
ATOM 1079 N N . GLY A 1 138 ? 15.256 8.648 -11.172 1.00 65.00 138 GLY A N 1
ATOM 1080 C CA . GLY A 1 138 ? 14.446 8.913 -9.984 1.00 65.00 138 GLY A CA 1
ATOM 1081 C C . GLY A 1 138 ? 14.709 10.316 -9.416 1.00 65.00 138 GLY A C 1
ATOM 1082 O O . GLY A 1 138 ? 15.806 10.619 -8.948 1.00 65.00 138 GLY A O 1
ATOM 1083 N N . SER A 1 139 ? 13.696 11.183 -9.464 1.00 82.19 139 SER A N 1
ATOM 1084 C CA . SER A 1 139 ? 13.743 12.513 -8.852 1.00 82.19 139 SER A CA 1
ATOM 1085 C C . SER A 1 139 ? 13.593 12.393 -7.335 1.00 82.19 139 SER A C 1
ATOM 1087 O O . SER A 1 139 ? 12.583 11.858 -6.870 1.00 82.19 139 SER A O 1
ATOM 1089 N N . THR A 1 140 ? 14.538 12.960 -6.569 1.00 85.12 140 THR A N 1
ATOM 1090 C CA . THR A 1 140 ? 14.446 13.083 -5.101 1.00 85.12 140 THR A CA 1
ATOM 1091 C C . THR A 1 140 ? 13.087 13.675 -4.711 1.00 85.12 140 THR A C 1
ATOM 1093 O O . THR A 1 140 ? 12.346 13.110 -3.908 1.00 85.12 140 THR A O 1
ATOM 1096 N N . ILE A 1 141 ? 12.690 14.773 -5.360 1.00 86.31 141 ILE A N 1
ATOM 1097 C CA . ILE A 1 141 ? 11.414 15.449 -5.092 1.00 86.31 141 ILE A CA 1
ATOM 1098 C C . ILE A 1 141 ? 10.225 14.531 -5.399 1.00 86.31 141 ILE A C 1
ATOM 1100 O O . ILE A 1 141 ? 9.283 14.492 -4.612 1.00 86.31 141 ILE A O 1
ATOM 1104 N N . GLY A 1 142 ? 10.257 13.775 -6.500 1.00 87.75 142 GLY A N 1
ATOM 1105 C CA . GLY A 1 142 ? 9.172 12.860 -6.873 1.00 87.75 142 GLY A CA 1
ATOM 1106 C C . GLY A 1 142 ? 8.950 11.749 -5.843 1.00 87.75 142 GLY A C 1
ATOM 1107 O O . GLY A 1 142 ? 7.831 11.575 -5.353 1.00 87.75 142 GLY A O 1
ATOM 1108 N N . LEU A 1 143 ? 10.024 11.053 -5.457 1.00 89.12 143 LEU A N 1
ATOM 1109 C CA . LEU A 1 143 ? 9.976 9.974 -4.467 1.00 89.12 143 LEU A CA 1
ATOM 1110 C C . LEU A 1 143 ? 9.458 10.479 -3.118 1.00 89.12 143 LEU A C 1
ATOM 1112 O O . LEU A 1 143 ? 8.502 9.933 -2.566 1.00 89.12 143 LEU A O 1
ATOM 1116 N N . PHE A 1 144 ? 10.052 11.553 -2.595 1.00 91.25 144 PHE A N 1
ATOM 1117 C CA . PHE A 1 144 ? 9.636 12.084 -1.302 1.00 91.25 144 PHE A CA 1
ATOM 1118 C C . PHE A 1 144 ? 8.273 12.775 -1.364 1.00 91.25 144 PHE A C 1
ATOM 1120 O O . PHE A 1 144 ? 7.579 12.785 -0.359 1.00 91.25 144 PHE A O 1
ATOM 1127 N N . SER A 1 145 ? 7.807 13.277 -2.508 1.00 92.25 145 SER A N 1
ATOM 1128 C CA . SER A 1 145 ? 6.418 13.751 -2.624 1.00 92.25 145 SER A CA 1
ATOM 1129 C C . SER A 1 145 ? 5.421 12.595 -2.515 1.00 92.25 145 SER A C 1
ATOM 1131 O O . SER A 1 145 ? 4.417 12.705 -1.807 1.00 92.25 145 SER A O 1
ATOM 1133 N N . TYR A 1 146 ? 5.724 11.459 -3.152 1.00 93.62 146 TYR A N 1
ATOM 1134 C CA . TYR A 1 146 ? 4.933 10.237 -3.019 1.00 93.62 146 TYR A CA 1
ATOM 1135 C C . TYR A 1 146 ? 4.896 9.728 -1.572 1.00 93.62 146 TYR A C 1
ATOM 1137 O O . TYR A 1 146 ? 3.814 9.492 -1.030 1.00 93.62 146 TYR A O 1
ATOM 1145 N N . LEU A 1 147 ? 6.059 9.618 -0.917 1.00 95.00 147 LEU A N 1
ATOM 1146 C CA . LEU A 1 147 ? 6.134 9.197 0.487 1.00 95.00 147 LEU A CA 1
ATOM 1147 C C . LEU A 1 147 ? 5.391 10.164 1.412 1.00 95.00 147 LEU A C 1
ATOM 1149 O O . LEU A 1 147 ? 4.799 9.733 2.402 1.00 95.00 147 LEU A O 1
ATOM 1153 N N . GLY A 1 148 ? 5.358 11.451 1.069 1.00 95.44 148 GLY A N 1
ATOM 1154 C CA . GLY A 1 148 ? 4.606 12.472 1.789 1.00 95.44 148 GLY A CA 1
ATOM 1155 C C . GLY A 1 148 ? 3.108 12.226 1.694 1.00 95.44 148 GLY A C 1
ATOM 1156 O O . GLY A 1 148 ? 2.428 12.157 2.718 1.00 95.44 148 GLY A O 1
ATOM 1157 N N . ALA A 1 149 ? 2.601 12.002 0.481 1.00 96.12 149 ALA A N 1
ATOM 1158 C CA . ALA A 1 149 ? 1.201 11.653 0.257 1.00 96.12 149 ALA A CA 1
ATOM 1159 C C . ALA A 1 149 ? 0.811 10.352 0.982 1.00 96.12 149 ALA A C 1
ATOM 1161 O O . ALA A 1 149 ? -0.229 10.298 1.646 1.00 96.12 149 ALA A O 1
ATOM 1162 N N . LEU A 1 150 ? 1.670 9.327 0.919 1.00 96.44 150 LEU A N 1
ATOM 1163 C CA . LEU A 1 150 ? 1.464 8.059 1.616 1.00 96.44 150 LEU A CA 1
ATOM 1164 C C . LEU A 1 150 ? 1.433 8.254 3.140 1.00 96.44 150 LEU A C 1
ATOM 1166 O O . LEU A 1 150 ? 0.521 7.767 3.810 1.00 96.44 150 LEU A O 1
ATOM 1170 N N . THR A 1 151 ? 2.379 9.030 3.676 1.00 97.06 151 THR A N 1
ATOM 1171 C CA . THR A 1 151 ? 2.466 9.371 5.103 1.00 97.06 151 THR A CA 1
ATOM 1172 C C . THR A 1 151 ? 1.215 10.104 5.568 1.00 97.06 151 THR A C 1
ATOM 1174 O O . THR A 1 151 ? 0.612 9.708 6.562 1.00 97.06 151 THR A O 1
ATOM 1177 N N . ILE A 1 152 ? 0.765 11.122 4.830 1.00 96.62 152 ILE A N 1
ATOM 1178 C CA . ILE A 1 152 ? -0.472 11.851 5.138 1.00 96.62 152 ILE A CA 1
ATOM 1179 C C . ILE A 1 152 ? -1.665 10.887 5.168 1.00 96.62 152 ILE A C 1
ATOM 1181 O O . ILE A 1 152 ? -2.455 10.923 6.112 1.00 96.62 152 ILE A O 1
ATOM 1185 N N . GLY A 1 153 ? -1.773 9.986 4.186 1.00 96.06 153 GLY A N 1
ATOM 1186 C CA . GLY A 1 153 ? -2.820 8.963 4.150 1.00 96.06 153 GLY A CA 1
ATOM 1187 C C . GLY A 1 153 ? -2.827 8.073 5.397 1.00 96.06 153 GLY A C 1
ATOM 1188 O O . GLY A 1 153 ? -3.880 7.858 6.004 1.00 96.06 153 GLY A O 1
ATOM 1189 N N . VAL A 1 154 ? -1.649 7.614 5.833 1.00 97.00 154 VAL A N 1
ATOM 1190 C CA . VAL A 1 154 ? -1.503 6.809 7.053 1.00 97.00 154 VAL A CA 1
ATOM 1191 C C . VAL A 1 154 ? -1.854 7.615 8.306 1.00 97.00 154 VAL A C 1
ATOM 1193 O O . VAL A 1 154 ? -2.598 7.126 9.156 1.00 97.00 154 VAL A O 1
ATOM 1196 N N . LEU A 1 155 ? -1.380 8.856 8.429 1.00 96.44 155 LEU A N 1
ATOM 1197 C CA . LEU A 1 155 ? -1.667 9.703 9.591 1.00 96.44 155 LEU A CA 1
ATOM 1198 C C . LEU A 1 155 ? -3.160 10.037 9.704 1.00 96.44 155 LEU A C 1
ATOM 1200 O O . LEU A 1 155 ? -3.719 9.982 10.799 1.00 96.44 155 LEU A O 1
ATOM 1204 N N . ILE A 1 156 ? -3.845 10.290 8.583 1.00 95.75 156 ILE A N 1
ATOM 1205 C CA . ILE A 1 156 ? -5.308 10.446 8.556 1.00 95.75 156 ILE A CA 1
ATOM 1206 C C . ILE A 1 156 ? -5.989 9.174 9.079 1.00 95.75 156 ILE A C 1
ATOM 1208 O O . ILE A 1 156 ? -6.934 9.251 9.871 1.00 95.75 156 ILE A O 1
ATOM 1212 N N . LEU A 1 157 ? -5.505 7.999 8.670 1.00 95.44 157 LEU A N 1
ATOM 1213 C CA . LEU A 1 157 ? -6.053 6.719 9.108 1.00 95.44 157 LEU A CA 1
ATOM 1214 C C . LEU A 1 157 ? -5.885 6.516 10.622 1.00 95.44 157 LEU A C 1
ATOM 1216 O O . LEU A 1 157 ? -6.853 6.166 11.301 1.00 95.44 157 LEU A O 1
ATOM 1220 N N . VAL A 1 158 ? -4.696 6.809 11.158 1.00 95.81 158 VAL A N 1
ATOM 1221 C CA . VAL A 1 158 ? -4.391 6.738 12.598 1.00 95.81 158 VAL A CA 1
ATOM 1222 C C . VAL A 1 158 ? -5.200 7.766 13.392 1.00 95.81 158 VAL A C 1
ATOM 1224 O O . VAL A 1 158 ? -5.732 7.441 14.450 1.00 95.81 158 VAL A O 1
ATOM 1227 N N . TYR A 1 159 ? -5.394 8.978 12.867 1.00 94.56 159 TYR A N 1
ATOM 1228 C CA . TYR A 1 159 ? -6.239 9.991 13.503 1.00 94.56 159 TYR A CA 1
ATOM 1229 C C . TYR A 1 159 ? -7.689 9.509 13.656 1.00 94.56 159 TYR A C 1
ATOM 1231 O O . TYR A 1 159 ? -8.314 9.677 14.705 1.00 94.56 159 TYR A O 1
ATOM 1239 N N . ARG A 1 160 ? -8.231 8.851 12.620 1.00 94.00 160 ARG A N 1
ATOM 1240 C CA . ARG A 1 160 ? -9.583 8.271 12.655 1.00 94.00 160 ARG A CA 1
ATOM 1241 C C . ARG A 1 160 ? -9.662 6.980 13.476 1.00 94.00 160 ARG A C 1
ATOM 1243 O O . ARG A 1 160 ? -10.743 6.646 13.964 1.00 94.00 160 ARG A O 1
ATOM 1250 N N . ARG A 1 161 ? -8.555 6.248 13.628 1.00 92.19 161 ARG A N 1
ATOM 1251 C CA . ARG A 1 161 ? -8.443 5.000 14.404 1.00 92.19 161 ARG A CA 1
ATOM 1252 C C . ARG A 1 161 ? -7.211 5.045 15.324 1.00 92.19 161 ARG A C 1
ATOM 1254 O O . ARG A 1 161 ? -6.209 4.398 15.026 1.00 92.19 161 ARG A O 1
ATOM 1261 N N . PRO A 1 162 ? -7.294 5.732 16.482 1.00 88.56 162 PRO A N 1
ATOM 1262 C CA . PRO A 1 162 ? -6.139 5.947 17.362 1.00 88.56 162 PRO A CA 1
ATOM 1263 C C . PRO A 1 162 ? -5.481 4.668 17.900 1.00 88.56 162 PRO A C 1
ATOM 1265 O O . PRO A 1 162 ? -4.323 4.695 18.303 1.00 88.56 162 PRO A O 1
ATOM 1268 N N . SER A 1 163 ? -6.199 3.539 17.916 1.00 91.06 163 SER A N 1
ATOM 1269 C CA . SER A 1 163 ? -5.646 2.240 18.318 1.00 91.06 163 SER A CA 1
ATOM 1270 C C . SER A 1 163 ? -4.634 1.672 17.317 1.00 91.06 163 SER A C 1
ATOM 1272 O O . SER A 1 163 ? -3.914 0.738 17.657 1.00 91.06 163 SER A O 1
ATOM 1274 N N . TRP A 1 164 ? -4.544 2.219 16.101 1.00 94.38 164 TRP A N 1
ATOM 1275 C CA . TRP A 1 164 ? -3.643 1.753 15.039 1.00 94.38 164 TRP A CA 1
ATOM 1276 C C . TRP A 1 164 ? -2.299 2.494 15.033 1.00 94.38 164 TRP A C 1
ATOM 1278 O O . TRP A 1 164 ? -1.689 2.673 13.982 1.00 94.38 164 TRP A O 1
ATOM 1288 N N . TRP A 1 165 ? -1.824 2.906 16.210 1.00 91.62 165 TRP A N 1
ATOM 1289 C CA . TRP A 1 165 ? -0.563 3.633 16.406 1.00 91.62 165 TRP A CA 1
ATOM 1290 C C . TRP A 1 165 ? 0.653 2.942 15.765 1.00 91.62 165 TRP A C 1
ATOM 1292 O O . TRP A 1 165 ? 1.571 3.618 15.314 1.00 91.62 165 TRP A O 1
ATOM 1302 N N . ILE A 1 166 ? 0.631 1.611 15.629 1.00 95.56 166 ILE A N 1
ATOM 1303 C CA . ILE A 1 166 ? 1.697 0.851 14.963 1.00 95.56 166 ILE A CA 1
ATOM 1304 C C . ILE A 1 166 ? 1.954 1.324 13.522 1.00 95.56 166 ILE A C 1
ATOM 1306 O O . ILE A 1 166 ? 3.102 1.354 13.091 1.00 95.56 166 ILE A O 1
ATOM 1310 N N . LEU A 1 167 ? 0.921 1.762 12.788 1.00 95.12 167 LEU A N 1
ATOM 1311 C CA . LEU A 1 167 ? 1.079 2.284 11.425 1.00 95.12 167 LEU A CA 1
ATOM 1312 C C . LEU A 1 167 ? 1.884 3.588 11.401 1.00 95.12 167 LEU A C 1
ATOM 1314 O O . LEU A 1 167 ? 2.653 3.815 10.468 1.00 95.12 167 LEU A O 1
ATOM 1318 N N . GLN A 1 168 ? 1.735 4.429 12.428 1.00 94.44 168 GLN A N 1
ATOM 1319 C CA . GLN A 1 168 ? 2.521 5.651 12.576 1.00 94.44 168 GLN A CA 1
ATOM 1320 C C . GLN A 1 168 ? 3.994 5.310 12.819 1.00 94.44 168 GLN A C 1
ATOM 1322 O O . GLN A 1 168 ? 4.853 5.808 12.096 1.00 94.44 168 GLN A O 1
ATOM 1327 N N . SER A 1 169 ? 4.285 4.434 13.789 1.00 94.75 169 SER A N 1
ATOM 1328 C CA . SER A 1 169 ? 5.661 4.039 14.124 1.00 94.75 169 SER A CA 1
ATOM 1329 C C . SER A 1 169 ? 6.370 3.367 12.949 1.00 94.75 169 SER A C 1
ATOM 1331 O O . SER A 1 169 ? 7.519 3.689 12.652 1.00 94.75 169 SER A O 1
ATOM 1333 N N . LEU A 1 170 ? 5.668 2.478 12.241 1.00 96.81 170 LEU A N 1
ATOM 1334 C CA . LEU A 1 170 ? 6.197 1.836 11.043 1.00 96.81 170 LEU A CA 1
ATOM 1335 C C . LEU A 1 170 ? 6.472 2.861 9.938 1.00 96.81 170 LEU A C 1
ATOM 1337 O O . LEU A 1 170 ? 7.556 2.845 9.366 1.00 96.81 170 LEU A O 1
ATOM 1341 N N . SER A 1 171 ? 5.545 3.791 9.675 1.00 96.56 171 SER A N 1
ATOM 1342 C CA . SER A 1 171 ? 5.740 4.834 8.651 1.00 96.56 171 SER A CA 1
ATOM 1343 C C . SER A 1 171 ? 6.914 5.753 8.971 1.00 96.56 171 SER A C 1
ATOM 1345 O O . SER A 1 171 ? 7.683 6.081 8.071 1.00 96.56 171 SER A O 1
ATOM 1347 N N . PHE A 1 172 ? 7.086 6.132 10.242 1.00 96.50 172 PHE A N 1
ATOM 1348 C CA . PHE A 1 172 ? 8.252 6.894 10.681 1.00 96.50 172 PHE A CA 1
ATOM 1349 C C . PHE A 1 172 ? 9.540 6.142 10.338 1.00 96.50 172 PHE A C 1
ATOM 1351 O O . PHE A 1 172 ? 10.410 6.698 9.669 1.00 96.50 172 PHE A O 1
ATOM 1358 N N . GLY A 1 173 ? 9.633 4.863 10.717 1.00 96.31 173 GLY A N 1
ATOM 1359 C CA . GLY A 1 173 ? 10.790 4.028 10.400 1.00 96.31 173 GLY A CA 1
ATOM 1360 C C . GLY A 1 173 ? 11.029 3.884 8.895 1.00 96.31 173 GLY A C 1
ATOM 1361 O O . GLY A 1 173 ? 12.152 4.072 8.440 1.00 96.31 173 GLY A O 1
ATOM 1362 N N . ALA A 1 174 ? 9.983 3.609 8.113 1.00 95.75 174 ALA A N 1
ATOM 1363 C CA . ALA A 1 174 ? 10.106 3.370 6.677 1.00 95.75 174 ALA A CA 1
ATOM 1364 C C . ALA A 1 174 ? 10.547 4.609 5.892 1.00 95.75 174 ALA A C 1
ATOM 1366 O O . ALA A 1 174 ? 11.448 4.495 5.067 1.00 95.75 174 ALA A O 1
ATOM 1367 N N . VAL A 1 175 ? 9.984 5.794 6.165 1.00 95.69 175 VAL A N 1
ATOM 1368 C CA . VAL A 1 175 ? 10.403 7.027 5.472 1.00 95.69 175 VAL A CA 1
ATOM 1369 C C . VAL A 1 175 ? 11.873 7.345 5.753 1.00 95.69 175 VAL A C 1
ATOM 1371 O O . VAL A 1 175 ? 12.618 7.662 4.828 1.00 95.69 175 VAL A O 1
ATOM 1374 N N . HIS A 1 176 ? 12.309 7.236 7.012 1.00 94.00 176 HIS A N 1
ATOM 1375 C CA . HIS A 1 176 ? 13.701 7.514 7.373 1.00 94.00 176 HIS A CA 1
ATOM 1376 C C . HIS A 1 176 ? 14.650 6.450 6.818 1.00 94.00 176 HIS A C 1
ATOM 1378 O O . HIS A 1 176 ? 15.727 6.793 6.342 1.00 94.00 176 HIS A O 1
ATOM 1384 N N . LEU A 1 177 ? 14.244 5.177 6.810 1.00 93.56 177 LEU A N 1
ATOM 1385 C CA . LEU A 1 177 ? 15.016 4.106 6.185 1.00 93.56 177 LEU A CA 1
ATOM 1386 C C . LEU A 1 177 ? 15.174 4.334 4.677 1.00 93.56 177 LEU A C 1
ATOM 1388 O O . LEU A 1 177 ? 16.287 4.242 4.169 1.00 93.56 177 LEU A O 1
ATOM 1392 N N . MET A 1 178 ? 14.098 4.690 3.969 1.00 91.31 178 MET A N 1
ATOM 1393 C CA . MET A 1 178 ? 14.171 5.031 2.543 1.00 91.31 178 MET A CA 1
ATOM 1394 C C . MET A 1 178 ? 15.064 6.247 2.296 1.00 91.31 178 MET A C 1
ATOM 1396 O O . MET A 1 178 ? 15.799 6.266 1.315 1.00 91.31 178 MET A O 1
ATOM 1400 N N . LEU A 1 179 ? 15.052 7.234 3.194 1.00 90.69 179 LEU A N 1
ATOM 1401 C CA . LEU A 1 179 ? 15.949 8.383 3.108 1.00 90.69 179 LEU A CA 1
ATOM 1402 C C . LEU A 1 179 ? 17.415 7.997 3.287 1.00 90.69 179 LEU A C 1
ATOM 1404 O O . LEU A 1 179 ? 18.258 8.492 2.544 1.00 90.69 179 LEU A O 1
ATOM 1408 N N . LEU A 1 180 ? 17.719 7.085 4.211 1.00 89.44 180 LEU A N 1
ATOM 1409 C CA . LEU A 1 180 ? 19.072 6.558 4.382 1.00 89.44 180 LEU A CA 1
ATOM 1410 C C . LEU A 1 180 ? 19.552 5.802 3.138 1.00 89.44 180 LEU A C 1
ATOM 1412 O O . LEU A 1 180 ? 20.664 6.062 2.687 1.00 89.44 180 LEU A O 1
ATOM 1416 N N . ILE A 1 181 ? 18.707 4.934 2.568 1.00 88.25 181 ILE A N 1
ATOM 1417 C CA . ILE A 1 181 ? 19.008 4.193 1.330 1.00 88.25 181 ILE A CA 1
ATOM 1418 C C . ILE A 1 181 ? 19.245 5.169 0.166 1.00 88.25 181 ILE A C 1
ATOM 1420 O O . ILE A 1 181 ? 20.240 5.077 -0.544 1.00 88.25 181 ILE A O 1
ATOM 1424 N N . TRP A 1 182 ? 18.373 6.167 0.006 1.00 86.44 182 TRP A N 1
ATOM 1425 C CA . TRP A 1 182 ? 18.490 7.150 -1.074 1.00 86.44 182 TRP A CA 1
ATOM 1426 C C . TRP A 1 182 ? 19.780 7.977 -0.989 1.00 86.44 182 TRP A C 1
ATOM 1428 O O . TRP A 1 182 ? 20.420 8.255 -2.002 1.00 86.44 182 TRP A O 1
ATOM 1438 N N . VAL A 1 183 ? 20.181 8.361 0.227 1.00 85.06 183 VAL A N 1
ATOM 1439 C CA . VAL A 1 183 ? 21.414 9.122 0.462 1.00 85.06 183 VAL A CA 1
ATOM 1440 C C . VAL A 1 183 ? 22.661 8.264 0.247 1.00 85.06 183 VAL A C 1
ATOM 1442 O O . VAL A 1 183 ? 23.667 8.802 -0.214 1.00 85.06 183 VAL A O 1
ATOM 1445 N N . SER A 1 184 ? 22.628 6.961 0.558 1.00 82.31 184 SER A N 1
ATOM 1446 C CA . SER A 1 184 ? 23.785 6.080 0.346 1.00 82.31 184 SER A CA 1
ATOM 1447 C C . SER A 1 184 ? 24.094 5.824 -1.128 1.00 82.31 184 SER A C 1
ATOM 1449 O O . SER A 1 184 ? 25.256 5.605 -1.464 1.00 82.31 184 SER A O 1
ATOM 1451 N N . ASP A 1 185 ? 23.085 5.893 -1.999 1.00 76.00 185 ASP A N 1
ATOM 1452 C CA . ASP A 1 185 ? 23.232 5.605 -3.430 1.00 76.00 185 ASP A CA 1
ATOM 1453 C C . ASP A 1 185 ? 23.745 6.806 -4.252 1.00 76.00 185 ASP A C 1
ATOM 1455 O O . ASP A 1 185 ? 24.157 6.644 -5.403 1.00 76.00 185 ASP A O 1
ATOM 1459 N N . LYS A 1 186 ? 23.740 8.027 -3.695 1.00 69.88 186 LYS A N 1
ATOM 1460 C CA . LYS A 1 186 ? 24.162 9.251 -4.399 1.00 69.88 186 LYS A CA 1
ATOM 1461 C C . LYS A 1 186 ? 25.580 9.693 -3.995 1.00 69.88 186 LYS A C 1
ATOM 1463 O O . LYS A 1 186 ? 25.914 9.667 -2.809 1.00 69.88 186 LYS A O 1
ATOM 1468 N N . PRO A 1 187 ? 26.422 10.164 -4.943 1.00 63.12 187 PRO A N 1
ATOM 1469 C CA . PRO A 1 187 ? 27.747 10.694 -4.629 1.00 63.12 187 PRO A CA 1
ATOM 1470 C C . PRO A 1 187 ? 27.681 11.824 -3.597 1.00 63.12 187 PRO A C 1
ATOM 1472 O O . PRO A 1 187 ? 26.845 12.724 -3.672 1.00 63.12 187 PRO A O 1
ATOM 1475 N N . TYR A 1 188 ? 28.591 11.794 -2.627 1.00 57.06 188 TYR A N 1
ATOM 1476 C CA . TYR A 1 188 ? 28.658 12.781 -1.556 1.00 57.06 188 TYR A CA 1
ATOM 1477 C C . TYR A 1 188 ? 28.813 14.218 -2.087 1.00 57.06 188 TYR A C 1
ATOM 1479 O O . TYR A 1 188 ? 29.890 14.589 -2.540 1.00 57.06 188 TYR A O 1
ATOM 1487 N N . GLY A 1 189 ? 27.789 15.064 -1.919 1.00 61.25 189 GLY A N 1
ATOM 1488 C CA . GLY A 1 189 ? 27.944 16.524 -2.018 1.00 61.25 189 GLY A CA 1
ATOM 1489 C C . GLY A 1 189 ? 26.779 17.260 -2.670 1.00 61.25 189 GLY A C 1
ATOM 1490 O O . GLY A 1 189 ? 26.402 18.325 -2.184 1.00 61.25 189 GLY A O 1
ATOM 1491 N N . GLU A 1 190 ? 26.155 16.681 -3.691 1.00 63.34 190 GLU A N 1
ATOM 1492 C CA . GLU A 1 190 ? 24.992 17.286 -4.341 1.00 63.34 190 GLU A CA 1
ATOM 1493 C C . GLU A 1 190 ? 23.733 16.959 -3.515 1.00 63.34 190 GLU A C 1
ATOM 1495 O O . GLU A 1 190 ? 23.479 15.813 -3.163 1.00 63.34 190 GLU A O 1
ATOM 1500 N N . GLU A 1 191 ? 22.979 17.981 -3.098 1.00 76.44 191 GLU A N 1
ATOM 1501 C CA . GLU A 1 191 ? 21.708 17.864 -2.351 1.00 76.44 191 GLU A CA 1
ATOM 1502 C C . GLU A 1 191 ? 21.760 17.446 -0.861 1.00 76.44 191 GLU A C 1
ATOM 1504 O O . GLU A 1 191 ? 20.710 17.239 -0.252 1.00 76.44 191 GLU A O 1
ATOM 1509 N N . ARG A 1 192 ? 22.920 17.391 -0.184 1.00 81.00 192 ARG A N 1
ATOM 1510 C CA . ARG A 1 192 ? 22.975 17.058 1.270 1.00 81.00 192 ARG A CA 1
ATOM 1511 C C . ARG A 1 192 ? 22.023 17.898 2.136 1.00 81.00 192 ARG A C 1
ATOM 1513 O O . ARG A 1 192 ? 21.349 17.356 3.009 1.00 81.00 192 ARG A O 1
ATOM 1520 N N . ALA A 1 193 ? 21.951 19.205 1.882 1.00 85.69 193 ALA A N 1
ATOM 1521 C CA . ALA A 1 193 ? 21.052 20.104 2.605 1.00 85.69 193 ALA A CA 1
ATOM 1522 C C . ALA A 1 193 ? 19.571 19.743 2.397 1.00 85.69 193 ALA A C 1
ATOM 1524 O O . ALA A 1 193 ? 18.796 19.798 3.348 1.00 85.69 193 ALA A O 1
ATOM 1525 N N . LEU A 1 194 ? 19.191 19.318 1.186 1.00 87.94 194 LEU A N 1
ATOM 1526 C CA . LEU A 1 194 ? 17.833 18.875 0.870 1.00 87.94 194 LEU A CA 1
ATOM 1527 C C . LEU A 1 194 ? 17.487 17.587 1.624 1.00 87.94 194 LEU A C 1
ATOM 1529 O O . LEU A 1 194 ? 16.427 17.511 2.234 1.00 87.94 194 LEU A O 1
ATOM 1533 N N . HIS A 1 195 ? 18.386 16.602 1.645 1.00 87.88 195 HIS A N 1
ATOM 1534 C CA . HIS A 1 195 ? 18.166 15.349 2.373 1.00 87.88 195 HIS A CA 1
ATOM 1535 C C . HIS A 1 195 ? 18.001 15.569 3.883 1.00 87.88 195 HIS A C 1
ATOM 1537 O O . HIS A 1 195 ? 17.091 15.009 4.492 1.00 87.88 195 HIS A O 1
ATOM 1543 N N . VAL A 1 196 ? 18.833 16.429 4.484 1.00 88.50 196 VAL A N 1
ATOM 1544 C CA . VAL A 1 196 ? 18.688 16.813 5.899 1.00 88.50 196 VAL A CA 1
ATOM 1545 C C . VAL A 1 196 ? 17.370 17.554 6.123 1.00 88.50 196 VAL A C 1
ATOM 1547 O O . VAL A 1 196 ? 16.645 17.233 7.062 1.00 88.50 196 VAL A O 1
ATOM 1550 N N . ALA A 1 197 ? 17.018 18.495 5.241 1.00 91.62 197 ALA A N 1
ATOM 1551 C CA . ALA A 1 197 ? 15.752 19.215 5.323 1.00 91.62 197 ALA A CA 1
ATOM 1552 C C . ALA A 1 197 ? 14.546 18.267 5.241 1.00 91.62 197 ALA A C 1
ATOM 1554 O O . ALA A 1 197 ? 13.610 18.418 6.022 1.00 91.62 197 ALA A O 1
ATOM 1555 N N . LEU A 1 198 ? 14.580 17.261 4.362 1.00 92.81 198 LEU A N 1
ATOM 1556 C CA . LEU A 1 198 ? 13.542 16.236 4.249 1.00 92.81 198 LEU A CA 1
ATOM 1557 C C . LEU A 1 198 ? 13.464 15.367 5.510 1.00 92.81 198 LEU A C 1
ATOM 1559 O O . LEU A 1 198 ? 12.369 15.161 6.028 1.00 92.81 198 LEU A O 1
ATOM 1563 N N . ALA A 1 199 ? 14.597 14.913 6.051 1.00 92.50 199 ALA A N 1
ATOM 1564 C CA . ALA A 1 199 ? 14.620 14.147 7.298 1.00 92.50 199 ALA A CA 1
ATOM 1565 C C . ALA A 1 199 ? 14.012 14.949 8.463 1.00 92.50 199 ALA A C 1
ATOM 1567 O O . ALA A 1 199 ? 13.137 14.454 9.176 1.00 92.50 199 ALA A O 1
ATOM 1568 N N . CYS A 1 200 ? 14.406 16.218 8.610 1.00 94.00 200 CYS A N 1
ATOM 1569 C CA . CYS A 1 200 ? 13.825 17.118 9.603 1.00 94.00 200 CYS A CA 1
ATOM 1570 C C . CYS A 1 200 ? 12.331 17.353 9.358 1.00 94.00 200 CYS A C 1
ATOM 1572 O O . CYS A 1 200 ? 11.552 17.307 10.306 1.00 94.00 200 CYS A O 1
ATOM 1574 N N . LEU A 1 201 ? 11.916 17.570 8.108 1.00 95.31 201 LEU A N 1
ATOM 1575 C CA . LEU A 1 201 ? 10.517 17.782 7.738 1.00 95.31 201 LEU A CA 1
ATOM 1576 C C . LEU A 1 201 ? 9.647 16.590 8.150 1.00 95.31 201 LEU A C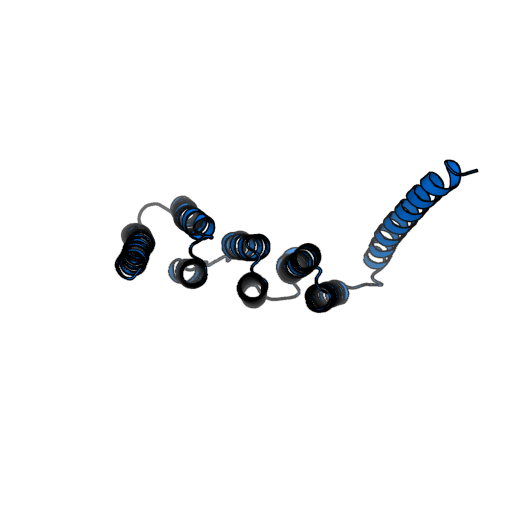 1
ATOM 1578 O O . LEU A 1 201 ? 8.646 16.773 8.840 1.00 95.31 201 LEU A O 1
ATOM 1582 N N . TYR A 1 202 ? 10.038 15.371 7.774 1.00 95.31 202 TYR A N 1
ATOM 1583 C CA . TYR A 1 202 ? 9.304 14.164 8.148 1.00 95.31 202 TYR A CA 1
ATOM 1584 C C . TYR A 1 202 ? 9.304 13.938 9.656 1.00 95.31 202 TYR A C 1
ATOM 1586 O O . TYR A 1 202 ? 8.243 13.676 10.225 1.00 95.31 202 TYR A O 1
ATOM 1594 N N . GLY A 1 203 ? 10.449 14.109 10.322 1.00 94.38 203 GLY A N 1
ATOM 1595 C CA . GLY A 1 203 ? 10.532 14.044 11.781 1.00 94.38 203 GLY A CA 1
ATOM 1596 C C . GLY A 1 203 ? 9.561 15.013 12.461 1.00 94.38 203 GLY A C 1
ATOM 1597 O O . GLY A 1 203 ? 8.789 14.609 13.331 1.00 94.38 203 GLY A O 1
ATOM 1598 N N . LEU A 1 204 ? 9.522 16.269 12.005 1.00 95.75 204 LEU A N 1
ATOM 1599 C CA . LEU A 1 204 ? 8.604 17.286 12.515 1.00 95.75 204 LEU A CA 1
ATOM 1600 C C . LEU A 1 204 ? 7.138 16.925 12.267 1.00 95.75 204 LEU A C 1
ATOM 1602 O O . LEU A 1 204 ? 6.322 17.131 13.164 1.00 95.75 204 LEU A O 1
ATOM 1606 N N . ILE A 1 205 ? 6.790 16.365 11.104 1.00 96.06 205 ILE A N 1
ATOM 1607 C CA . ILE A 1 205 ? 5.420 15.912 10.808 1.00 96.06 205 ILE A CA 1
ATOM 1608 C C . ILE A 1 205 ? 4.971 14.860 11.832 1.00 96.06 205 ILE A C 1
ATOM 1610 O O . ILE A 1 205 ? 3.895 14.998 12.418 1.00 96.06 205 ILE A O 1
ATOM 1614 N N . PHE A 1 206 ? 5.794 13.838 12.087 1.00 95.81 206 PHE A N 1
ATOM 1615 C CA . PHE A 1 206 ? 5.449 12.767 13.026 1.00 95.81 206 PHE A CA 1
ATOM 1616 C C . PHE A 1 206 ? 5.372 13.256 14.478 1.00 95.81 206 PHE A C 1
ATOM 1618 O O . PHE A 1 206 ? 4.398 12.942 15.163 1.00 95.81 206 PHE A O 1
ATOM 1625 N N . VAL A 1 207 ? 6.331 14.073 14.930 1.00 94.88 207 VAL A N 1
ATOM 1626 C CA . VAL A 1 207 ? 6.320 14.659 16.285 1.00 94.88 207 VAL A CA 1
ATOM 1627 C C . VAL A 1 207 ? 5.111 15.577 16.481 1.00 94.88 207 VAL A C 1
ATOM 1629 O O . VAL A 1 207 ? 4.415 15.494 17.494 1.00 94.88 207 VAL A O 1
ATOM 1632 N N . SER A 1 208 ? 4.813 16.431 15.496 1.00 93.62 208 SER A N 1
ATOM 1633 C CA . SER A 1 208 ? 3.652 17.330 15.550 1.00 93.62 208 SER A CA 1
ATOM 1634 C C . SER A 1 208 ? 2.342 16.546 15.615 1.00 93.62 208 SER A C 1
ATOM 1636 O O . SER A 1 208 ? 1.427 16.914 16.355 1.00 93.62 208 SER A O 1
ATOM 1638 N N . PHE A 1 209 ? 2.250 15.446 14.863 1.00 94.06 209 PHE A N 1
ATOM 1639 C CA . PHE A 1 209 ? 1.090 14.565 14.885 1.00 94.06 209 PHE A CA 1
ATOM 1640 C C . PHE A 1 209 ? 0.919 13.859 16.236 1.00 94.06 209 PHE A C 1
ATOM 1642 O O . PHE A 1 209 ? -0.188 13.815 16.771 1.00 94.06 209 PHE A O 1
ATOM 1649 N N . GLU A 1 210 ? 2.002 13.344 16.819 1.00 92.94 210 GLU A N 1
ATOM 1650 C CA . GLU A 1 210 ? 1.974 12.711 18.140 1.00 92.94 210 GLU A CA 1
ATOM 1651 C C . GLU A 1 210 ? 1.503 13.693 19.223 1.00 92.94 210 GLU A C 1
ATOM 1653 O O . GLU A 1 210 ? 0.576 13.395 19.982 1.00 92.94 210 GLU A O 1
ATOM 1658 N N . TYR A 1 211 ? 2.039 14.918 19.206 1.00 92.50 211 TYR A N 1
ATOM 1659 C CA . TYR A 1 211 ? 1.606 15.994 20.095 1.00 92.50 211 TYR A CA 1
ATOM 1660 C C . TYR A 1 211 ? 0.110 16.324 19.948 1.00 92.50 211 TYR A C 1
ATOM 1662 O O . TYR A 1 211 ? -0.605 16.488 20.945 1.00 92.50 211 TYR A O 1
ATOM 1670 N N . LEU A 1 212 ? -0.388 16.396 18.707 1.00 91.81 212 LEU A N 1
ATOM 1671 C CA . LEU A 1 212 ? -1.807 16.613 18.418 1.00 91.81 212 LEU A CA 1
ATOM 1672 C C . LEU A 1 212 ? -2.673 15.483 18.993 1.00 91.81 212 LEU A C 1
ATOM 1674 O O . LEU A 1 212 ? -3.698 15.746 19.627 1.00 91.81 212 LEU A O 1
ATOM 1678 N N . MET A 1 213 ? -2.265 14.228 18.802 1.00 91.06 213 MET A N 1
ATOM 1679 C CA . MET A 1 213 ? -3.010 13.063 19.281 1.00 91.06 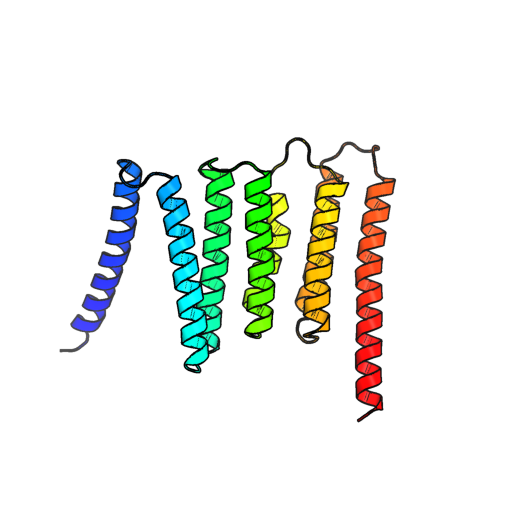213 MET A CA 1
ATOM 1680 C C . MET A 1 213 ? -3.102 13.023 20.808 1.00 91.06 213 MET A C 1
ATOM 1682 O O . MET A 1 213 ? -4.167 12.714 21.352 1.00 91.06 213 MET A O 1
ATOM 1686 N N . ASP A 1 214 ? -2.036 13.395 21.512 1.00 89.75 214 ASP A N 1
ATOM 1687 C CA . ASP A 1 214 ? -2.038 13.463 22.973 1.00 89.75 214 ASP A CA 1
ATOM 1688 C C . ASP A 1 214 ? -2.924 14.587 23.518 1.00 89.75 214 ASP A C 1
ATOM 1690 O O . ASP A 1 214 ? -3.640 14.391 24.506 1.00 89.75 214 ASP A O 1
ATOM 1694 N N . ARG A 1 215 ? -2.958 15.745 22.845 1.00 88.31 215 ARG A N 1
ATOM 1695 C CA . ARG A 1 215 ? -3.921 16.817 23.151 1.00 88.31 215 ARG A CA 1
ATOM 1696 C C . ARG A 1 215 ? -5.361 16.325 22.994 1.00 88.31 215 ARG A C 1
ATOM 1698 O O . ARG A 1 215 ? -6.168 16.531 23.899 1.00 88.31 215 ARG A O 1
ATOM 1705 N N . VAL A 1 216 ? -5.672 15.641 21.891 1.00 85.38 216 VAL A N 1
ATOM 1706 C CA . VAL A 1 216 ? -7.018 15.100 21.624 1.00 85.38 216 VAL A CA 1
ATOM 1707 C C . VAL A 1 216 ? -7.432 14.072 22.683 1.00 85.38 216 VAL A C 1
ATOM 1709 O O . VAL A 1 216 ? -8.575 14.101 23.143 1.00 85.38 216 VAL A O 1
ATOM 1712 N N . LYS A 1 217 ? -6.520 13.187 23.110 1.00 85.06 217 LYS A N 1
ATOM 1713 C CA . LYS A 1 217 ? -6.788 12.221 24.192 1.00 85.06 217 LYS A CA 1
ATOM 1714 C C . LYS A 1 217 ? -7.104 12.926 25.514 1.00 85.06 217 LYS A C 1
ATOM 1716 O O . LYS A 1 217 ? -8.118 12.614 26.131 1.00 85.06 217 LYS A O 1
ATOM 1721 N N . LYS A 1 218 ? -6.278 13.900 25.919 1.00 81.56 218 LYS A N 1
ATOM 1722 C CA . LYS A 1 218 ? -6.464 14.662 27.170 1.00 81.56 218 LYS A CA 1
ATOM 1723 C C . LYS A 1 218 ? -7.794 15.419 27.199 1.00 81.56 218 LYS A C 1
ATOM 1725 O O . LYS A 1 218 ? -8.488 15.376 28.208 1.00 81.56 218 LYS A O 1
ATOM 1730 N N . TRP A 1 219 ? -8.181 16.047 26.087 1.00 73.56 219 TRP A N 1
ATOM 1731 C CA . TRP A 1 219 ? -9.467 16.746 25.966 1.00 73.56 219 TRP A CA 1
ATOM 1732 C C . TRP A 1 219 ? -10.675 15.822 26.136 1.00 73.56 219 TRP A C 1
ATOM 1734 O O . TRP A 1 219 ? -11.644 16.204 26.782 1.00 73.56 219 TRP A O 1
ATOM 1744 N N . LYS A 1 220 ? -10.626 14.601 25.588 1.00 76.81 220 LYS A N 1
ATOM 1745 C CA . LYS A 1 220 ? -11.718 13.629 25.751 1.00 76.81 220 LYS A CA 1
ATOM 1746 C C . LYS A 1 220 ? -11.871 13.159 27.195 1.00 76.81 220 LYS A C 1
ATOM 1748 O O . LYS A 1 220 ? -12.996 12.988 27.636 1.00 76.81 220 LYS A O 1
ATOM 1753 N N . ILE A 1 221 ? -10.762 12.980 27.914 1.00 76.75 221 ILE A N 1
ATOM 1754 C CA . ILE A 1 221 ? -10.776 12.575 29.328 1.00 76.75 221 ILE A CA 1
ATOM 1755 C C . ILE A 1 221 ? -11.351 13.690 30.211 1.00 76.75 221 ILE A C 1
ATOM 1757 O O . ILE A 1 221 ? -12.105 13.402 31.124 1.00 76.75 221 ILE A O 1
ATOM 1761 N N . ALA A 1 222 ? -11.039 14.956 29.925 1.00 74.00 222 ALA A N 1
ATOM 1762 C CA . ALA A 1 222 ? -11.522 16.093 30.713 1.00 74.00 222 ALA A CA 1
ATOM 1763 C C . ALA A 1 222 ? -13.030 16.395 30.555 1.00 74.00 222 ALA A C 1
ATOM 1765 O O . ALA A 1 222 ? -13.565 17.183 31.327 1.00 74.00 222 ALA A O 1
ATOM 1766 N N . MET A 1 223 ? -13.699 15.821 29.548 1.00 72.12 223 MET A N 1
ATOM 1767 C CA . MET A 1 223 ? -15.139 15.996 29.292 1.00 72.12 223 MET A CA 1
ATOM 1768 C C . MET A 1 223 ? -15.994 14.789 29.723 1.00 72.12 223 MET A C 1
ATOM 1770 O O . MET A 1 223 ? -17.198 14.791 29.470 1.00 72.12 223 MET A O 1
ATOM 1774 N N . MET A 1 224 ? -15.382 13.759 30.318 1.00 67.31 224 MET A N 1
ATOM 1775 C CA . MET A 1 224 ? -16.058 12.596 30.912 1.00 67.31 224 MET A CA 1
ATOM 1776 C C . MET A 1 224 ? -16.132 12.749 32.427 1.00 67.31 224 MET A C 1
ATOM 1778 O O . MET A 1 224 ? -17.165 12.323 32.986 1.00 67.31 224 MET A O 1
#

pLDDT: mean 90.43, std 9.2, range [51.19, 98.06]